Protein AF-F0IC03-F1 (afdb_monomer_lite)

Secondary structure (DSSP, 8-state):
-PPPEEE--TTHHHHHHHT-HHHHHHHHHHEEEEEE-SSTT--BGGG-TT--HHHHHHHHHTT--TT---TT---TTHHHHSSTTTTHHHHHHHHHHHHHTT----HHHHHHHHHHHHHHHHHGGGS-HHHHHHHHHHHHHHHHHHT-PPPPPP----SSSPP----SSHHHHHHHHHHHH--SSSS-SBHHHHHHHHHHHHHHHHHHHTTTT--HHHHHHHHHHHHHHTSSSPPPHHHHHHHHHHHHHTTT--SHHHHHHHHHHHHHHHH--SPPBP---SS--

Structure (mmCIF, N/CA/C/O backbone):
data_AF-F0IC03-F1
#
_entry.id   AF-F0IC03-F1
#
loop_
_atom_site.group_PDB
_atom_site.id
_atom_site.type_symbol
_atom_site.label_atom_id
_atom_site.label_alt_id
_atom_site.label_comp_id
_atom_site.label_asym_id
_atom_site.label_entity_id
_atom_site.label_seq_id
_atom_site.pdbx_PDB_ins_code
_atom_site.Cartn_x
_atom_site.Cartn_y
_atom_site.Cartn_z
_atom_site.occupancy
_atom_site.B_iso_or_equiv
_atom_site.auth_seq_id
_atom_site.auth_comp_id
_atom_site.auth_asym_id
_atom_site.auth_atom_id
_atom_site.pdbx_PDB_model_num
ATOM 1 N N . MET A 1 1 ? 36.580 3.746 -35.336 1.00 59.69 1 MET A N 1
ATOM 2 C CA . MET A 1 1 ? 35.269 4.215 -34.838 1.00 59.69 1 MET A CA 1
ATOM 3 C C . MET A 1 1 ? 35.469 4.794 -33.450 1.00 59.69 1 MET A C 1
ATOM 5 O O . MET A 1 1 ? 36.193 4.192 -32.664 1.00 59.69 1 MET A O 1
ATOM 9 N N . THR A 1 2 ? 34.901 5.960 -33.162 1.00 72.81 2 THR A N 1
ATOM 10 C CA . THR A 1 2 ? 34.975 6.593 -31.838 1.00 72.81 2 THR A CA 1
ATOM 11 C C . THR A 1 2 ? 34.259 5.715 -30.811 1.00 72.81 2 THR A C 1
ATOM 13 O O . THR A 1 2 ? 33.175 5.203 -31.085 1.00 72.81 2 THR A O 1
ATOM 16 N N . LYS A 1 3 ? 34.866 5.504 -29.640 1.00 87.50 3 LYS A N 1
ATOM 17 C CA . LYS A 1 3 ? 34.252 4.721 -28.561 1.00 87.50 3 LYS A CA 1
ATOM 18 C C . LYS A 1 3 ? 33.003 5.453 -28.054 1.00 87.50 3 LYS A C 1
ATOM 20 O O . LYS A 1 3 ? 33.115 6.600 -27.624 1.00 87.50 3 LYS A O 1
ATOM 25 N N . LYS A 1 4 ? 31.839 4.797 -28.104 1.00 93.31 4 LYS A N 1
ATOM 26 C CA . LYS A 1 4 ? 30.588 5.342 -27.556 1.00 93.31 4 LYS A CA 1
ATOM 27 C C . LYS A 1 4 ? 30.681 5.502 -26.031 1.00 93.31 4 LYS A C 1
ATOM 29 O O . LYS A 1 4 ? 31.412 4.775 -25.355 1.00 93.31 4 LYS A O 1
ATOM 34 N N . LYS A 1 5 ? 29.970 6.490 -25.488 1.00 95.94 5 LYS A N 1
ATOM 35 C CA . LYS A 1 5 ? 29.917 6.805 -24.054 1.00 95.94 5 LYS A CA 1
ATOM 36 C C . LYS A 1 5 ? 29.024 5.797 -23.325 1.00 95.94 5 LYS A C 1
ATOM 38 O O . LYS A 1 5 ? 27.945 5.466 -23.803 1.00 95.94 5 LYS A O 1
ATOM 43 N N . LYS A 1 6 ? 29.439 5.375 -22.128 1.00 94.56 6 LYS A N 1
ATOM 44 C CA . LYS A 1 6 ? 28.624 4.534 -21.226 1.00 94.56 6 LYS A CA 1
ATOM 45 C C . LYS A 1 6 ? 27.599 5.322 -20.415 1.00 94.56 6 LYS A C 1
ATOM 47 O O . LYS A 1 6 ? 26.763 4.736 -19.740 1.00 94.56 6 LYS A O 1
ATOM 52 N N . THR A 1 7 ? 27.697 6.646 -20.436 1.00 96.12 7 THR A N 1
ATOM 53 C CA . THR A 1 7 ? 26.856 7.539 -19.647 1.00 96.12 7 THR A CA 1
ATOM 54 C C . THR A 1 7 ? 25.982 8.388 -20.551 1.00 96.12 7 THR A C 1
ATOM 56 O O . THR A 1 7 ? 26.454 8.954 -21.538 1.00 96.12 7 THR A O 1
ATOM 59 N N . LEU A 1 8 ? 24.714 8.511 -20.168 1.00 96.44 8 LEU A N 1
ATOM 60 C CA . LEU A 1 8 ? 23.744 9.396 -20.801 1.00 96.44 8 LEU A CA 1
ATOM 61 C C . LEU A 1 8 ? 24.145 10.873 -20.608 1.00 96.44 8 LEU A C 1
ATOM 63 O O . LEU A 1 8 ? 24.912 11.206 -19.687 1.00 96.44 8 LEU A O 1
ATOM 67 N N . PRO A 1 9 ? 23.676 11.788 -21.474 1.00 95.44 9 PRO A N 1
ATOM 68 C CA . PRO A 1 9 ? 23.911 13.217 -21.310 1.00 95.44 9 PRO A CA 1
ATOM 69 C C . PRO A 1 9 ? 23.223 13.754 -20.040 1.00 95.44 9 PRO A C 1
ATOM 71 O O . PRO A 1 9 ? 22.232 13.197 -19.575 1.00 95.44 9 PRO A O 1
ATOM 74 N N . ALA A 1 10 ? 23.757 14.827 -19.441 1.00 93.81 10 ALA A N 1
ATOM 75 C CA . ALA A 1 10 ? 23.214 15.373 -18.185 1.00 93.81 10 ALA A CA 1
ATOM 76 C C . ALA A 1 10 ? 21.753 15.829 -18.327 1.00 93.81 10 ALA A C 1
ATOM 78 O O . ALA A 1 10 ? 20.968 15.662 -17.399 1.00 93.81 10 ALA A O 1
ATOM 79 N N . ASN A 1 11 ? 21.398 16.345 -19.503 1.00 93.00 11 ASN A N 1
ATOM 80 C CA . ASN A 1 11 ? 20.060 16.806 -19.849 1.00 93.00 11 ASN A CA 1
ATOM 81 C C . ASN A 1 11 ? 19.141 15.681 -20.362 1.00 93.00 11 ASN A C 1
ATOM 83 O O . ASN A 1 11 ? 18.087 15.973 -20.909 1.00 93.00 11 ASN A O 1
ATOM 87 N N . PHE A 1 12 ? 19.490 14.394 -20.207 1.00 93.69 12 PHE A N 1
ATOM 88 C CA . PHE A 1 12 ? 18.645 13.302 -20.715 1.00 93.69 12 PHE A CA 1
ATOM 89 C C . PHE A 1 12 ? 17.220 13.333 -20.141 1.00 93.69 12 PHE A C 1
ATOM 91 O O . PHE A 1 12 ? 16.268 13.105 -20.874 1.00 93.69 12 PHE A O 1
ATOM 98 N N . ASN A 1 13 ? 17.050 13.695 -18.862 1.00 89.62 13 ASN A N 1
ATOM 99 C CA . ASN A 1 13 ? 15.712 13.888 -18.289 1.00 89.62 13 ASN A CA 1
ATOM 100 C C . ASN A 1 13 ? 14.945 15.028 -18.973 1.00 89.62 13 ASN A C 1
ATOM 102 O O . ASN A 1 13 ? 13.764 14.873 -19.241 1.00 89.62 13 ASN A O 1
ATOM 106 N N . GLU A 1 14 ? 15.604 16.142 -19.301 1.00 92.69 14 GLU A N 1
ATOM 107 C CA . GLU A 1 14 ? 14.968 17.253 -20.025 1.00 92.69 14 GLU A CA 1
ATOM 108 C C . GLU A 1 14 ? 14.518 16.811 -21.424 1.00 92.69 14 GLU A C 1
ATOM 110 O O . GLU A 1 14 ? 13.431 17.178 -21.859 1.00 92.69 14 GLU A O 1
ATOM 115 N N . LEU A 1 15 ? 15.305 15.961 -22.096 1.00 93.75 15 LEU A N 1
ATOM 116 C CA . LEU A 1 15 ? 14.916 15.357 -23.375 1.00 93.75 15 LEU A CA 1
ATOM 117 C C . LEU A 1 15 ? 13.693 14.438 -23.231 1.00 93.75 15 LEU A C 1
ATOM 119 O O . LEU A 1 15 ? 12.813 14.454 -24.091 1.00 93.75 15 LEU A O 1
ATOM 123 N N . LEU A 1 16 ? 13.608 13.669 -22.139 1.00 90.69 16 LEU A N 1
ATOM 124 C CA . LEU A 1 16 ? 12.431 12.850 -21.832 1.00 90.69 16 LEU A CA 1
ATOM 125 C C . LEU A 1 16 ? 11.184 13.716 -21.585 1.00 90.69 16 LEU A C 1
ATOM 127 O O . LEU A 1 16 ? 10.114 13.383 -22.090 1.00 90.69 16 LEU A O 1
ATOM 131 N N . GLU A 1 17 ? 11.309 14.839 -20.866 1.00 89.62 17 GLU A N 1
ATOM 132 C CA . GLU A 1 17 ? 10.189 15.777 -20.662 1.00 89.62 17 GLU A CA 1
ATOM 133 C C . GLU A 1 17 ? 9.760 16.464 -21.965 1.00 89.62 17 GLU A C 1
ATOM 135 O O . GLU A 1 17 ? 8.566 16.666 -22.187 1.00 89.62 17 GLU A O 1
ATOM 140 N N . ALA A 1 18 ? 10.716 16.804 -22.835 1.00 92.31 18 ALA A N 1
ATOM 141 C CA . ALA A 1 18 ? 10.445 17.422 -24.131 1.00 92.31 18 ALA A CA 1
ATOM 142 C C . ALA A 1 18 ? 9.727 16.472 -25.105 1.00 92.31 18 ALA A C 1
ATOM 144 O O . ALA A 1 18 ? 9.101 16.941 -26.054 1.00 92.31 18 ALA A O 1
ATOM 145 N N . LYS A 1 19 ? 9.802 15.150 -24.870 1.00 88.44 19 LYS A N 1
ATOM 146 C CA . LYS A 1 19 ? 9.199 14.089 -25.700 1.00 88.44 19 LYS A CA 1
ATOM 147 C C . LYS A 1 19 ? 9.601 14.156 -27.179 1.00 88.44 19 LYS A C 1
ATOM 149 O O . LYS A 1 19 ? 8.884 13.663 -28.047 1.00 88.44 19 LYS A O 1
ATOM 154 N N . ASP A 1 20 ? 10.764 14.734 -27.462 1.00 93.25 20 ASP A N 1
ATOM 155 C CA . ASP A 1 20 ? 11.342 14.770 -28.801 1.00 93.25 20 ASP A CA 1
ATOM 156 C C . ASP A 1 20 ? 12.038 13.432 -29.082 1.00 93.25 20 ASP A C 1
ATOM 158 O O . ASP A 1 20 ? 13.162 13.173 -28.640 1.00 93.25 20 ASP A O 1
ATOM 162 N N . LEU A 1 21 ? 11.330 12.549 -29.788 1.00 95.25 21 LEU A N 1
ATOM 163 C CA . LEU A 1 21 ? 11.803 11.202 -30.092 1.00 95.25 21 LEU A CA 1
ATOM 164 C C . LEU A 1 21 ? 13.079 11.207 -30.947 1.00 95.25 21 LEU A C 1
ATOM 166 O O . LEU A 1 21 ? 13.930 10.334 -30.764 1.00 95.25 21 LEU A O 1
ATOM 170 N N . ASP A 1 22 ? 13.233 12.169 -31.855 1.00 96.25 22 ASP A N 1
ATOM 171 C CA . ASP A 1 22 ? 14.398 12.241 -32.737 1.00 96.25 22 ASP A CA 1
ATOM 172 C C . ASP A 1 22 ? 15.629 12.709 -31.962 1.00 96.25 22 ASP A C 1
ATOM 174 O O . ASP A 1 22 ? 16.698 12.097 -32.069 1.00 96.25 22 ASP A O 1
ATOM 178 N N . ALA A 1 23 ? 15.470 13.713 -31.094 1.00 95.44 23 ALA A N 1
ATOM 179 C CA . ALA A 1 23 ? 16.526 14.131 -30.177 1.00 95.44 23 ALA A CA 1
ATOM 180 C C . ALA A 1 23 ? 16.932 12.996 -29.223 1.00 95.44 23 ALA A C 1
ATOM 182 O O . ALA A 1 23 ? 18.123 12.776 -28.990 1.00 95.44 23 ALA A O 1
ATOM 183 N N . LEU A 1 24 ? 15.963 12.229 -28.713 1.00 96.88 24 LEU A N 1
ATOM 184 C CA . LEU A 1 24 ? 16.216 11.074 -27.850 1.00 96.88 24 LEU A CA 1
ATOM 185 C C . LEU A 1 24 ? 16.980 9.958 -28.574 1.00 96.88 24 LEU A C 1
ATOM 187 O O . LEU A 1 24 ? 17.952 9.435 -28.029 1.00 96.88 24 LEU A O 1
ATOM 191 N N . LYS A 1 25 ? 16.602 9.616 -29.811 1.00 97.00 25 LYS A N 1
ATOM 192 C CA . LYS A 1 25 ? 17.340 8.641 -30.634 1.00 97.00 25 LYS A CA 1
ATOM 193 C C . LYS A 1 25 ? 18.755 9.128 -30.948 1.00 97.00 25 LYS A C 1
ATOM 195 O O . LYS A 1 25 ? 19.702 8.343 -30.877 1.00 97.00 25 LYS A O 1
ATOM 200 N N . ALA A 1 26 ? 18.924 10.425 -31.222 1.00 96.50 26 ALA A N 1
ATOM 201 C CA . ALA A 1 26 ? 20.222 11.019 -31.536 1.00 96.50 26 ALA A CA 1
ATOM 202 C C . ALA A 1 26 ? 21.246 10.886 -30.394 1.00 96.50 26 ALA A C 1
ATOM 204 O O . ALA A 1 26 ? 22.445 10.787 -30.666 1.00 96.50 26 ALA A O 1
ATOM 205 N N . VAL A 1 27 ? 20.805 10.786 -29.131 1.00 96.75 27 VAL A N 1
ATOM 206 C CA . VAL A 1 27 ? 21.685 10.508 -27.976 1.00 96.75 27 VAL A CA 1
ATOM 207 C C . VAL A 1 27 ? 22.521 9.240 -28.190 1.00 96.75 27 VAL A C 1
ATOM 209 O O . VAL A 1 27 ? 23.707 9.201 -27.845 1.00 96.75 27 VAL A O 1
ATOM 212 N N . PHE A 1 28 ? 21.939 8.212 -28.809 1.00 96.38 28 PHE A N 1
ATOM 213 C CA . PHE A 1 28 ? 22.575 6.909 -29.018 1.00 96.38 28 PHE A CA 1
ATOM 214 C C . PHE A 1 28 ? 23.519 6.869 -30.229 1.00 96.38 28 PHE A C 1
ATOM 216 O O . PHE A 1 28 ? 24.178 5.852 -30.470 1.00 96.38 28 PHE A O 1
ATOM 223 N N . ASN A 1 29 ? 23.677 7.984 -30.951 1.00 94.62 29 ASN A N 1
ATOM 224 C CA . ASN A 1 29 ? 24.791 8.160 -31.886 1.00 94.62 29 ASN A CA 1
ATOM 225 C C . ASN A 1 29 ? 26.123 8.258 -31.128 1.00 94.62 29 ASN A C 1
ATOM 227 O O . ASN A 1 29 ? 27.131 7.702 -31.565 1.00 94.62 29 ASN A O 1
ATOM 231 N N . GLU A 1 30 ? 26.110 8.901 -29.956 1.00 95.12 30 GLU A N 1
ATOM 232 C CA . GLU A 1 30 ? 27.288 9.074 -29.103 1.00 95.12 30 GLU A CA 1
ATOM 233 C C . GLU A 1 30 ? 27.337 8.114 -27.909 1.00 95.12 30 GLU A C 1
ATOM 235 O O . GLU A 1 30 ? 28.421 7.865 -27.378 1.00 95.12 30 GLU A O 1
ATOM 240 N N . CYS A 1 31 ? 26.192 7.586 -27.472 1.00 96.50 31 CYS A N 1
ATOM 241 C CA . CYS A 1 31 ? 26.074 6.724 -26.295 1.00 96.50 31 CYS A CA 1
ATOM 242 C C . CYS A 1 31 ? 25.827 5.257 -26.671 1.00 96.50 31 CYS A C 1
ATOM 244 O O . CYS A 1 31 ? 25.181 4.955 -27.673 1.00 96.50 31 CYS A O 1
ATOM 246 N N . GLU A 1 32 ? 26.342 4.334 -25.858 1.00 96.12 32 GLU A N 1
ATOM 247 C CA . GLU A 1 32 ? 25.980 2.914 -25.924 1.00 96.12 32 GLU A CA 1
ATOM 248 C C . GLU A 1 32 ? 24.462 2.748 -25.706 1.00 96.12 32 GLU A C 1
ATOM 250 O O . GLU A 1 32 ? 23.850 3.537 -24.989 1.00 96.12 32 GLU A O 1
ATOM 255 N N . LEU A 1 33 ? 23.845 1.717 -26.293 1.00 95.12 33 LEU A N 1
ATOM 256 C CA . LEU A 1 33 ? 22.400 1.461 -26.142 1.00 95.12 33 LEU A CA 1
ATOM 257 C C . LEU A 1 33 ? 21.994 1.221 -24.679 1.00 95.12 33 LEU A C 1
ATOM 259 O O . LEU A 1 33 ? 20.911 1.611 -24.260 1.00 95.12 33 LEU A O 1
ATOM 263 N N . ASN A 1 34 ? 22.914 0.652 -23.895 1.00 92.88 34 ASN A N 1
ATOM 264 C CA . ASN A 1 34 ? 22.752 0.395 -22.463 1.00 92.88 34 ASN A CA 1
ATOM 265 C C . ASN A 1 34 ? 23.381 1.499 -21.601 1.00 92.88 34 ASN A C 1
ATOM 267 O O . ASN A 1 34 ? 23.730 1.258 -20.444 1.00 92.88 34 ASN A O 1
ATOM 271 N N . ALA A 1 35 ? 23.592 2.695 -22.164 1.00 95.31 35 ALA A N 1
ATOM 272 C CA . ALA A 1 35 ? 24.115 3.816 -21.401 1.00 95.31 35 ALA A CA 1
ATOM 273 C C . ALA A 1 35 ? 23.207 4.123 -20.206 1.00 95.31 35 ALA A C 1
ATOM 275 O O . ALA A 1 35 ? 21.979 4.035 -20.282 1.00 95.31 35 ALA A O 1
ATOM 276 N N . TYR A 1 36 ? 23.843 4.489 -19.100 1.00 93.62 36 TYR A N 1
ATOM 277 C CA . TYR A 1 36 ? 23.183 4.712 -17.824 1.00 93.62 36 TYR A CA 1
ATOM 278 C C . TYR A 1 36 ? 23.284 6.170 -17.373 1.00 93.62 36 TYR A C 1
ATOM 280 O O . TYR A 1 36 ? 24.112 6.950 -17.858 1.00 93.62 36 TYR A O 1
ATOM 288 N N . ASP A 1 37 ? 22.414 6.559 -16.449 1.00 91.81 37 ASP A N 1
ATOM 289 C CA . ASP A 1 37 ? 22.381 7.907 -15.898 1.00 91.81 37 ASP A CA 1
ATOM 290 C C . ASP A 1 37 ? 23.637 8.247 -15.074 1.00 91.81 37 ASP A C 1
ATOM 292 O O . ASP A 1 37 ? 24.471 7.408 -14.749 1.00 91.81 37 ASP A O 1
ATOM 296 N N . ARG A 1 38 ? 23.828 9.521 -14.739 1.00 90.94 38 ARG A N 1
ATOM 297 C CA . ARG A 1 38 ? 25.029 9.952 -13.998 1.00 90.94 38 ARG A CA 1
ATOM 298 C C . ARG A 1 38 ? 24.866 9.851 -12.478 1.00 90.94 38 ARG A C 1
ATOM 300 O O . ARG A 1 38 ? 25.701 10.391 -11.756 1.00 90.94 38 ARG A O 1
ATOM 307 N N . ARG A 1 39 ? 23.791 9.227 -11.988 1.00 87.56 39 ARG A N 1
ATOM 308 C CA . ARG A 1 39 ? 23.463 9.171 -10.558 1.00 87.56 39 ARG A CA 1
ATOM 309 C C . ARG A 1 39 ? 24.036 7.913 -9.913 1.00 87.56 39 ARG A C 1
ATOM 311 O O . ARG A 1 39 ? 24.599 7.041 -10.572 1.00 87.56 39 ARG A O 1
ATOM 318 N N . SER A 1 40 ? 23.899 7.834 -8.591 1.00 83.62 40 SER A N 1
ATOM 319 C CA . SER A 1 40 ? 24.392 6.721 -7.773 1.00 83.62 40 SER A CA 1
ATOM 320 C C . SER A 1 40 ? 23.840 5.364 -8.211 1.00 83.62 40 SER A C 1
ATOM 322 O O . SER A 1 40 ? 24.564 4.372 -8.141 1.00 83.62 40 SER A O 1
ATOM 324 N N . PHE A 1 41 ? 22.598 5.314 -8.699 1.00 82.50 41 PHE A N 1
ATOM 325 C CA . PHE A 1 41 ? 21.982 4.073 -9.161 1.00 82.50 41 PHE A CA 1
ATOM 326 C C . PHE A 1 41 ? 22.464 3.627 -10.537 1.00 82.50 41 PHE A C 1
ATOM 328 O O . PHE A 1 41 ? 22.460 2.427 -10.780 1.00 82.50 41 PHE A O 1
ATOM 335 N N . LYS A 1 42 ? 22.962 4.528 -11.395 1.00 88.75 42 LYS A N 1
ATOM 336 C CA . LYS A 1 42 ? 23.344 4.202 -12.777 1.00 88.75 42 LYS A CA 1
ATOM 337 C C . LYS A 1 42 ? 22.195 3.522 -13.522 1.00 88.75 42 LYS A C 1
ATOM 339 O O . LYS A 1 42 ? 22.345 2.423 -14.050 1.00 88.75 42 LYS A O 1
ATOM 344 N N . THR A 1 43 ? 21.046 4.184 -13.559 1.00 88.12 43 THR A N 1
ATOM 345 C CA . THR A 1 43 ? 19.837 3.654 -14.200 1.00 88.12 43 THR A CA 1
ATOM 346 C C . THR A 1 43 ? 20.047 3.557 -15.717 1.00 88.12 43 THR A C 1
ATOM 348 O O . THR A 1 43 ? 20.310 4.594 -16.335 1.00 88.12 43 THR A O 1
ATOM 351 N N . PRO A 1 44 ? 19.951 2.365 -16.340 1.00 90.81 44 PRO A N 1
ATOM 352 C CA . PRO A 1 44 ? 20.018 2.218 -17.796 1.00 90.81 44 PRO A CA 1
ATOM 353 C C . PRO A 1 44 ? 18.886 2.976 -18.493 1.00 90.81 44 PRO A C 1
ATOM 355 O O . PRO A 1 44 ? 17.801 3.097 -17.929 1.00 90.81 44 PRO A O 1
ATOM 358 N N . ALA A 1 45 ? 19.102 3.437 -19.730 1.00 90.56 45 ALA A N 1
ATOM 359 C CA . ALA A 1 45 ? 18.103 4.195 -20.492 1.00 90.56 45 ALA A CA 1
ATOM 360 C C . ALA A 1 45 ? 16.717 3.521 -20.539 1.00 90.56 45 ALA A C 1
ATOM 362 O O . ALA A 1 45 ? 15.712 4.174 -20.270 1.00 90.56 45 ALA A O 1
ATOM 363 N N . LEU A 1 46 ? 16.672 2.210 -20.806 1.00 89.00 46 LEU A N 1
ATOM 364 C CA . LEU A 1 46 ? 15.437 1.416 -20.837 1.00 89.00 46 LEU A CA 1
ATOM 365 C C . LEU A 1 46 ? 14.677 1.403 -19.496 1.00 89.00 46 LEU A C 1
ATOM 367 O O . LEU A 1 46 ? 13.458 1.267 -19.472 1.00 89.00 46 LEU A O 1
ATOM 371 N N . SER A 1 47 ? 15.372 1.606 -18.378 1.00 84.19 47 SER A N 1
ATOM 372 C CA . SER A 1 47 ? 14.795 1.568 -17.030 1.00 84.19 47 SER A CA 1
ATOM 373 C C . SER A 1 47 ? 14.285 2.935 -16.546 1.00 84.19 47 SER A C 1
ATOM 375 O O . SER A 1 47 ? 13.954 3.093 -15.370 1.00 84.19 47 SER A O 1
A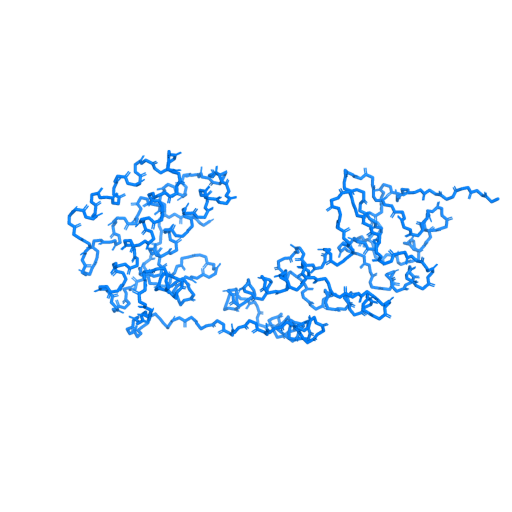TOM 377 N N . PHE A 1 48 ? 14.232 3.956 -17.409 1.00 84.19 48 PHE A N 1
ATOM 378 C CA . PHE A 1 48 ? 13.670 5.258 -17.043 1.00 84.19 48 PHE A CA 1
ATOM 379 C C . PHE A 1 48 ? 12.141 5.216 -17.013 1.00 84.19 48 PHE A C 1
ATOM 381 O O . PHE A 1 48 ? 11.501 4.949 -18.017 1.00 84.19 48 PHE A O 1
ATOM 388 N N . HIS A 1 49 ? 11.540 5.626 -15.897 1.00 75.81 49 HIS A N 1
ATOM 389 C CA . HIS A 1 49 ? 10.078 5.696 -15.745 1.00 75.81 49 HIS A CA 1
ATOM 390 C C . HIS A 1 49 ? 9.344 6.545 -16.809 1.00 75.81 49 HIS A C 1
ATOM 392 O O . HIS A 1 49 ? 8.188 6.271 -17.117 1.00 75.81 49 HIS A O 1
ATOM 398 N N . LYS A 1 50 ? 9.999 7.575 -17.362 1.00 80.81 50 LYS A N 1
ATOM 399 C CA . LYS A 1 50 ? 9.445 8.489 -18.380 1.00 80.81 50 LYS A CA 1
ATOM 400 C C . LYS A 1 50 ? 9.893 8.174 -19.804 1.00 80.81 50 LYS A C 1
ATOM 402 O O . LYS A 1 50 ? 9.691 9.000 -20.691 1.00 80.81 50 LYS A O 1
ATOM 407 N N . ILE A 1 51 ? 10.530 7.027 -20.040 1.00 87.38 51 ILE A N 1
ATOM 408 C CA . ILE A 1 51 ? 10.930 6.668 -21.398 1.00 87.38 51 ILE A CA 1
ATOM 409 C C . ILE A 1 51 ? 9.688 6.540 -22.307 1.00 87.38 51 ILE A C 1
ATOM 411 O O . ILE A 1 51 ? 8.731 5.855 -21.933 1.00 87.38 51 ILE A O 1
ATOM 415 N N . PRO A 1 52 ? 9.658 7.203 -23.481 1.00 90.88 52 PRO A N 1
ATOM 416 C CA . PRO A 1 52 ? 8.598 6.988 -24.462 1.00 90.88 52 PRO A CA 1
ATOM 417 C C . PRO A 1 52 ? 8.591 5.534 -24.941 1.00 90.88 52 PRO A C 1
ATOM 419 O O . PRO A 1 52 ? 9.659 4.967 -25.186 1.00 90.88 52 PRO A O 1
ATOM 422 N N . LEU A 1 53 ? 7.406 4.947 -25.119 1.00 90.12 53 LEU A N 1
ATOM 423 C CA . LEU A 1 53 ? 7.260 3.556 -25.576 1.00 90.12 53 LEU A CA 1
ATOM 424 C C . LEU A 1 53 ? 7.950 3.350 -26.929 1.00 90.12 53 LEU A C 1
ATOM 426 O O . LEU A 1 53 ? 8.655 2.370 -27.133 1.00 90.12 53 LEU A O 1
ATOM 430 N N . GLU A 1 54 ? 7.846 4.343 -27.809 1.00 93.75 54 GLU A N 1
ATOM 431 C CA . GLU A 1 54 ? 8.465 4.352 -29.130 1.00 93.75 54 GLU A CA 1
ATOM 432 C C . GLU A 1 54 ? 9.998 4.347 -29.057 1.00 93.75 54 GLU A C 1
ATOM 434 O O . GLU A 1 54 ? 10.666 3.798 -29.936 1.00 93.75 54 GLU A O 1
ATOM 439 N N . LEU A 1 55 ? 10.579 4.959 -28.017 1.00 94.31 55 LEU A N 1
ATOM 440 C CA . LEU A 1 55 ? 12.019 4.892 -27.786 1.00 94.31 55 LEU A CA 1
ATOM 441 C C . LEU A 1 55 ? 12.420 3.527 -27.221 1.00 94.31 55 LEU A C 1
ATOM 443 O O . LEU A 1 55 ? 13.475 3.022 -27.599 1.00 94.31 55 LEU A O 1
ATOM 447 N N . MET A 1 56 ? 11.597 2.925 -26.355 1.00 92.12 56 MET A N 1
ATOM 448 C CA . MET A 1 56 ? 11.836 1.568 -25.846 1.00 92.12 56 MET A CA 1
ATOM 449 C C . MET A 1 56 ? 11.868 0.553 -26.986 1.00 92.12 56 MET A C 1
ATOM 451 O O . MET A 1 56 ? 12.857 -0.166 -27.124 1.00 92.12 56 MET A O 1
ATOM 455 N N . ASP A 1 57 ? 10.829 0.546 -27.827 1.00 94.12 57 ASP A N 1
ATOM 456 C CA . ASP A 1 57 ? 10.737 -0.324 -29.002 1.00 94.12 57 ASP A CA 1
ATOM 457 C C . ASP A 1 57 ? 11.949 -0.135 -29.914 1.00 94.12 57 ASP A C 1
ATOM 459 O O . ASP A 1 57 ? 12.584 -1.103 -30.338 1.00 94.12 57 ASP A O 1
ATOM 463 N N . TRP A 1 58 ? 12.321 1.123 -30.176 1.00 96.56 58 TRP A N 1
ATOM 464 C CA . TRP A 1 58 ? 13.484 1.429 -30.998 1.00 96.56 58 TRP A CA 1
ATOM 465 C C . TRP A 1 58 ? 14.781 0.897 -30.378 1.00 96.56 58 TRP A C 1
ATOM 467 O O . TRP A 1 58 ? 15.546 0.232 -31.072 1.00 96.56 58 TRP A O 1
ATOM 477 N N . LEU A 1 59 ? 15.031 1.137 -29.087 1.00 95.56 59 LEU A N 1
ATOM 478 C CA . LEU A 1 59 ? 16.238 0.671 -28.397 1.00 95.56 59 LEU A CA 1
ATOM 479 C C . LEU A 1 59 ? 16.351 -0.855 -28.404 1.00 95.56 59 LEU A C 1
ATOM 481 O O . LEU A 1 59 ? 17.422 -1.386 -28.703 1.00 95.56 59 LEU A O 1
ATOM 485 N N . ILE A 1 60 ? 15.254 -1.556 -28.123 1.00 94.31 60 ILE A N 1
ATOM 486 C CA . ILE A 1 60 ? 15.206 -3.022 -28.146 1.00 94.31 60 ILE A CA 1
ATOM 487 C C . ILE A 1 60 ? 15.461 -3.542 -29.561 1.00 94.31 60 ILE A C 1
ATOM 489 O O . ILE A 1 60 ? 16.281 -4.441 -29.740 1.00 94.31 60 ILE A O 1
ATOM 493 N N . ALA A 1 61 ? 14.857 -2.927 -30.581 1.00 95.44 61 ALA A N 1
ATOM 494 C CA . ALA A 1 61 ? 15.115 -3.271 -31.978 1.00 95.44 61 ALA A CA 1
ATOM 495 C C . ALA A 1 61 ? 16.578 -3.021 -32.397 1.00 95.44 61 ALA A C 1
ATOM 497 O O . ALA A 1 61 ? 17.094 -3.721 -33.266 1.00 95.44 61 ALA A O 1
ATOM 498 N N . GLN A 1 62 ? 17.267 -2.055 -31.774 1.00 96.19 62 GLN A N 1
ATOM 499 C CA . GLN A 1 62 ? 18.707 -1.836 -31.964 1.00 96.19 62 GLN A CA 1
ATOM 500 C C . GLN A 1 62 ? 19.593 -2.835 -31.192 1.00 96.19 62 GLN A C 1
ATOM 502 O O . GLN A 1 62 ? 20.812 -2.819 -31.366 1.00 96.19 62 GLN A O 1
ATOM 507 N N . GLY A 1 63 ? 19.019 -3.703 -30.353 1.00 94.50 63 GLY A N 1
ATOM 508 C CA . GLY A 1 63 ? 19.756 -4.682 -29.551 1.00 94.50 63 GLY A CA 1
ATOM 509 C C . GLY A 1 63 ? 20.180 -4.174 -28.171 1.00 94.50 63 GLY A C 1
ATOM 510 O O . GLY A 1 63 ? 21.183 -4.643 -27.631 1.00 94.50 63 GLY A O 1
ATOM 511 N N . ALA A 1 64 ? 19.457 -3.205 -27.601 1.00 93.69 64 ALA A N 1
ATOM 512 C CA . ALA A 1 64 ? 19.607 -2.868 -26.189 1.00 93.69 64 ALA A CA 1
ATOM 513 C C . ALA A 1 64 ? 19.330 -4.103 -25.310 1.00 93.69 64 ALA A C 1
ATOM 515 O O . ALA A 1 64 ? 18.443 -4.908 -25.595 1.00 93.69 64 ALA A O 1
ATOM 516 N N . ASP A 1 65 ? 20.101 -4.252 -24.237 1.00 91.69 65 ASP A N 1
ATOM 517 C CA . ASP A 1 65 ? 19.968 -5.368 -23.307 1.00 91.69 65 ASP A CA 1
ATOM 518 C C . ASP A 1 65 ? 18.767 -5.139 -22.388 1.00 91.69 65 ASP A C 1
ATOM 520 O O . ASP A 1 65 ? 18.793 -4.289 -21.495 1.00 91.69 65 ASP A O 1
ATOM 524 N N . ILE A 1 66 ? 17.721 -5.936 -22.590 1.00 88.94 66 ILE A N 1
ATOM 525 C CA . ILE A 1 66 ? 16.505 -5.905 -21.772 1.00 88.94 66 ILE A CA 1
ATOM 526 C C . ILE A 1 66 ? 16.749 -6.335 -20.320 1.00 88.94 66 ILE A C 1
ATOM 528 O O . ILE A 1 66 ? 15.927 -6.038 -19.461 1.00 88.94 66 ILE A O 1
ATOM 532 N N . ASN A 1 67 ? 17.875 -6.993 -20.023 1.00 87.00 67 ASN A N 1
ATOM 533 C CA . ASN A 1 67 ? 18.247 -7.425 -18.675 1.00 87.00 67 ASN A CA 1
ATOM 534 C C . ASN A 1 67 ? 19.239 -6.468 -17.996 1.00 87.00 67 ASN A C 1
ATOM 536 O O . ASN A 1 67 ? 19.753 -6.792 -16.919 1.00 87.00 67 ASN A O 1
ATOM 540 N N . ALA A 1 68 ? 19.533 -5.310 -18.602 1.00 85.88 68 ALA A N 1
ATOM 541 C CA . ALA A 1 68 ? 20.457 -4.335 -18.036 1.00 85.88 68 ALA A CA 1
ATOM 542 C C . ALA A 1 68 ? 20.013 -3.920 -16.625 1.00 85.88 68 ALA A C 1
ATOM 544 O O . ALA A 1 68 ? 18.863 -3.524 -16.408 1.00 85.88 68 ALA A O 1
ATOM 545 N N . LYS A 1 69 ? 20.945 -4.007 -15.667 1.00 83.25 69 LYS A N 1
ATOM 546 C CA . LYS A 1 69 ? 20.682 -3.722 -14.254 1.00 83.25 69 LYS A CA 1
ATOM 547 C C . LYS A 1 69 ? 21.302 -2.414 -13.796 1.00 83.25 69 LYS A C 1
ATOM 549 O O . LYS A 1 69 ? 22.407 -2.071 -14.214 1.00 83.25 69 LYS A O 1
ATOM 554 N N . ASP A 1 70 ? 20.610 -1.727 -12.897 1.00 81.38 70 ASP A N 1
ATOM 555 C CA . ASP A 1 70 ? 21.190 -0.640 -12.112 1.00 81.38 70 ASP A CA 1
ATOM 556 C C . ASP A 1 70 ? 22.079 -1.192 -10.965 1.00 81.38 70 ASP A C 1
ATOM 558 O O . ASP A 1 70 ? 22.176 -2.405 -10.742 1.00 81.38 70 ASP A O 1
ATOM 562 N N . ASN A 1 71 ? 22.736 -0.311 -10.207 1.00 82.25 71 ASN A N 1
ATOM 563 C CA . ASN A 1 71 ? 23.600 -0.694 -9.079 1.00 82.25 71 ASN A CA 1
ATOM 564 C C . ASN A 1 71 ? 22.845 -1.335 -7.897 1.00 82.25 71 ASN A C 1
ATOM 566 O O . ASN A 1 71 ? 23.480 -1.908 -7.017 1.00 82.25 71 ASN A O 1
ATOM 570 N N . MET A 1 72 ? 21.515 -1.242 -7.861 1.00 71.12 72 MET A N 1
ATOM 571 C CA . MET A 1 72 ? 20.640 -1.900 -6.884 1.00 71.12 72 MET A CA 1
ATOM 572 C C . MET A 1 72 ? 20.083 -3.228 -7.424 1.00 71.12 72 MET A C 1
ATOM 574 O O . MET A 1 72 ? 19.101 -3.763 -6.893 1.00 71.12 72 MET A O 1
ATOM 578 N N . GLY A 1 73 ? 20.654 -3.740 -8.520 1.00 68.31 73 GLY A N 1
ATOM 579 C CA . GLY A 1 73 ? 20.201 -4.952 -9.190 1.00 68.31 73 GLY A CA 1
ATOM 580 C C . GLY A 1 73 ? 18.817 -4.820 -9.833 1.00 68.31 73 GLY A C 1
ATOM 581 O O . GLY A 1 73 ? 18.229 -5.845 -10.183 1.00 68.31 73 GLY A O 1
ATOM 582 N N . ALA A 1 74 ? 18.284 -3.598 -9.969 1.00 67.50 74 ALA A N 1
ATOM 583 C CA . ALA A 1 74 ? 17.012 -3.339 -10.632 1.00 67.50 74 ALA A CA 1
ATOM 584 C C . ALA A 1 74 ? 17.124 -3.647 -12.107 1.00 67.50 74 ALA A C 1
ATOM 586 O O . ALA A 1 74 ? 17.975 -3.071 -12.777 1.00 67.50 74 ALA A O 1
ATOM 587 N N . GLN A 1 75 ? 16.224 -4.478 -12.614 1.00 68.00 75 GLN A N 1
ATOM 588 C CA . GLN A 1 75 ? 15.992 -4.589 -14.046 1.00 68.00 75 GLN A CA 1
ATOM 589 C C . GLN A 1 75 ? 14.944 -3.562 -14.483 1.00 68.00 75 GLN A C 1
ATOM 591 O O . GLN A 1 75 ? 14.365 -2.832 -13.672 1.00 68.00 75 GLN A O 1
ATOM 596 N N . CYS A 1 76 ? 14.731 -3.487 -15.790 1.00 61.06 76 CYS A N 1
ATOM 597 C CA . CYS A 1 76 ? 13.792 -2.576 -16.429 1.00 61.06 76 CYS A CA 1
ATOM 598 C C . CYS A 1 76 ? 12.333 -2.724 -15.942 1.00 61.06 76 CYS A C 1
ATOM 600 O O . CYS A 1 76 ? 11.594 -1.740 -15.928 1.00 61.06 76 CYS A O 1
ATOM 602 N N . ASP A 1 77 ? 11.938 -3.902 -15.449 1.00 59.22 77 ASP A N 1
ATOM 603 C CA . ASP A 1 77 ? 10.631 -4.171 -14.834 1.00 59.22 77 ASP A CA 1
ATOM 604 C C . ASP A 1 77 ? 10.407 -3.402 -13.517 1.00 59.22 77 ASP A C 1
ATOM 606 O O . ASP A 1 77 ? 9.267 -3.064 -13.174 1.00 59.22 77 ASP A O 1
ATOM 610 N N . ARG A 1 78 ? 11.481 -3.039 -12.796 1.00 62.12 78 ARG A N 1
ATOM 611 C CA . ARG A 1 78 ? 11.390 -2.284 -11.535 1.00 62.12 78 ARG A CA 1
ATOM 612 C C . ARG A 1 78 ? 10.767 -0.903 -11.745 1.00 62.12 78 ARG A C 1
ATOM 614 O O . ARG A 1 78 ? 9.979 -0.466 -10.911 1.00 62.12 78 ARG A O 1
ATOM 621 N N . ALA A 1 79 ? 11.053 -0.228 -12.861 1.00 58.00 79 ALA A N 1
ATOM 622 C CA . ALA A 1 79 ? 10.522 1.112 -13.136 1.00 58.00 79 ALA A CA 1
ATOM 623 C C . ALA A 1 79 ? 8.981 1.152 -13.160 1.00 58.00 79 ALA A C 1
ATOM 625 O O . ALA A 1 79 ? 8.381 2.161 -12.783 1.00 58.00 79 ALA A O 1
ATOM 626 N N . TYR A 1 80 ? 8.355 0.036 -13.540 1.00 62.31 80 TYR A N 1
ATOM 627 C CA . TYR A 1 80 ? 6.909 -0.089 -13.717 1.00 62.31 80 TYR A CA 1
ATOM 628 C C . TYR A 1 80 ? 6.211 -0.790 -12.539 1.00 62.31 80 TYR A C 1
ATOM 630 O O . TYR A 1 80 ? 4.995 -0.689 -12.411 1.00 62.31 80 TYR A O 1
ATOM 638 N N . THR A 1 81 ? 6.971 -1.423 -11.634 1.00 57.47 81 THR A N 1
ATOM 639 C CA . THR A 1 81 ? 6.464 -2.105 -10.424 1.00 57.47 81 THR A CA 1
ATOM 640 C C . THR A 1 81 ? 6.721 -1.343 -9.106 1.00 57.47 81 THR A C 1
ATOM 642 O O . THR A 1 81 ? 6.198 -1.715 -8.049 1.00 57.47 81 THR A O 1
ATOM 645 N N . HIS A 1 82 ? 7.517 -0.264 -9.124 1.00 54.00 82 HIS A N 1
ATOM 646 C CA . HIS A 1 82 ? 7.876 0.498 -7.914 1.00 54.00 82 HIS A CA 1
ATOM 647 C C . HIS A 1 82 ? 6.941 1.686 -7.608 1.00 54.00 82 HIS A C 1
ATOM 649 O O . HIS A 1 82 ? 6.839 2.098 -6.459 1.00 54.00 82 HIS A O 1
ATOM 655 N N . ASN A 1 83 ? 6.212 2.223 -8.594 1.00 50.44 83 ASN A N 1
ATOM 656 C CA . ASN A 1 83 ? 5.416 3.451 -8.432 1.00 50.44 83 ASN A CA 1
ATOM 657 C C . ASN A 1 83 ? 3.913 3.198 -8.221 1.00 50.44 83 ASN A 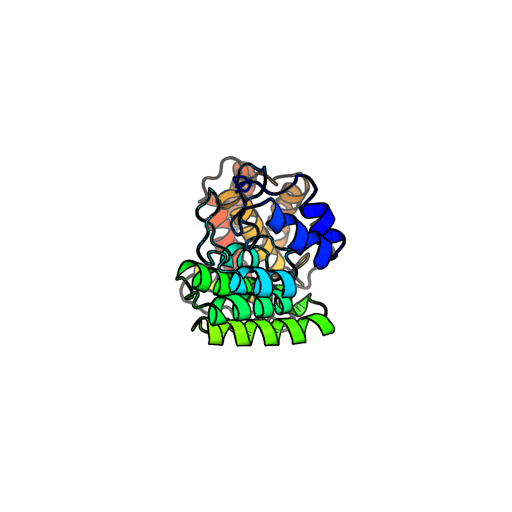C 1
ATOM 659 O O . ASN A 1 83 ? 3.097 3.668 -9.012 1.00 50.44 83 ASN A O 1
ATOM 663 N N . GLY A 1 84 ? 3.549 2.469 -7.158 1.00 48.94 84 GLY A N 1
ATOM 664 C CA . GLY A 1 84 ? 2.235 2.559 -6.488 1.00 48.94 84 GLY A CA 1
ATOM 665 C C . GLY A 1 84 ? 0.981 2.710 -7.368 1.00 48.94 84 GLY A C 1
ATOM 666 O O . GLY A 1 84 ? 0.087 3.487 -7.025 1.00 48.94 84 GLY A O 1
ATOM 667 N N . GLY A 1 85 ? 0.910 2.017 -8.508 1.00 49.09 85 GLY A N 1
ATOM 668 C CA . GLY A 1 85 ? -0.223 2.063 -9.440 1.00 49.09 85 GLY A CA 1
ATOM 669 C C . GLY A 1 85 ? -0.423 3.376 -10.215 1.00 49.09 85 GLY A C 1
ATOM 670 O O . GLY A 1 85 ? -1.404 3.481 -10.939 1.00 49.09 85 GLY A O 1
ATOM 671 N N . GLY A 1 86 ? 0.474 4.367 -10.120 1.00 56.66 86 GLY A N 1
ATOM 672 C CA . GLY A 1 86 ? 0.236 5.739 -10.606 1.00 56.66 86 GLY A CA 1
ATOM 673 C C . GLY A 1 86 ? -0.036 5.895 -12.110 1.00 56.66 86 GLY A C 1
ATOM 674 O O . GLY A 1 86 ? -0.600 6.906 -12.520 1.00 56.66 86 GLY A O 1
ATOM 675 N N . TYR A 1 87 ? 0.313 4.901 -12.937 1.00 73.94 87 TYR A N 1
ATOM 676 C CA . TYR A 1 87 ? -0.148 4.827 -14.327 1.00 73.94 87 TYR A CA 1
ATOM 677 C C . TYR A 1 87 ? -0.133 3.373 -14.845 1.00 73.94 87 TYR A C 1
ATOM 679 O O . TYR A 1 87 ? 0.627 3.022 -15.750 1.00 73.94 87 TYR A O 1
ATOM 687 N N . LEU A 1 88 ? -0.967 2.513 -14.238 1.00 85.56 88 LEU A N 1
ATOM 688 C CA . LEU A 1 88 ? -1.164 1.102 -14.629 1.00 85.56 88 LEU A CA 1
ATOM 689 C C . LEU A 1 88 ? -1.325 0.882 -16.151 1.00 85.56 88 LEU A C 1
ATOM 691 O O . LEU A 1 88 ? -0.668 -0.022 -16.672 1.00 85.56 88 LEU A O 1
ATOM 695 N N . PRO A 1 89 ? -2.078 1.718 -16.900 1.00 87.62 89 PRO A N 1
ATOM 696 C CA . PRO A 1 89 ? -2.209 1.548 -18.350 1.00 87.62 89 PRO A CA 1
ATOM 697 C C . PRO A 1 89 ? -0.894 1.683 -19.122 1.00 87.62 89 PRO A C 1
ATOM 699 O O . PRO A 1 89 ? -0.628 0.940 -20.067 1.00 87.62 89 PRO A O 1
ATOM 702 N N . GLN A 1 90 ? -0.023 2.604 -18.717 1.00 83.88 90 GLN A N 1
ATOM 703 C CA . GLN A 1 90 ? 1.290 2.757 -19.345 1.00 83.88 90 GLN A CA 1
ATOM 704 C C . GLN A 1 90 ? 2.268 1.682 -18.908 1.00 83.88 90 GLN A C 1
ATOM 706 O O . GLN A 1 90 ? 3.062 1.226 -19.729 1.00 83.88 90 GLN A O 1
ATOM 711 N N . ALA A 1 91 ? 2.201 1.268 -17.640 1.00 84.69 91 ALA A N 1
ATOM 712 C CA . ALA A 1 91 ? 2.981 0.142 -17.149 1.00 84.69 91 ALA A CA 1
ATOM 713 C C . ALA A 1 91 ? 2.678 -1.114 -17.972 1.00 84.69 91 ALA A C 1
ATOM 715 O O . ALA A 1 91 ? 3.606 -1.742 -18.470 1.00 84.69 91 ALA A O 1
ATOM 716 N N . LEU A 1 92 ? 1.399 -1.415 -18.220 1.00 89.56 92 LEU A N 1
ATOM 717 C CA . LEU A 1 92 ? 0.980 -2.519 -19.083 1.00 89.56 92 LEU A CA 1
ATOM 718 C C . LEU A 1 92 ? 1.572 -2.421 -20.497 1.00 89.56 92 LEU A C 1
ATOM 720 O O . LEU A 1 92 ? 2.114 -3.405 -21.000 1.00 89.56 92 LEU A O 1
ATOM 724 N N . LYS A 1 93 ? 1.514 -1.245 -21.136 1.00 89.69 93 LYS A N 1
ATOM 725 C CA . LYS A 1 93 ? 2.091 -1.041 -22.478 1.00 89.69 93 LYS A CA 1
ATOM 726 C C . LYS A 1 93 ? 3.601 -1.300 -22.496 1.00 89.69 93 LYS A C 1
ATOM 728 O O . LYS A 1 93 ? 4.080 -2.041 -23.348 1.00 89.69 93 LYS A O 1
ATOM 733 N N . ALA A 1 94 ? 4.337 -0.741 -21.538 1.00 87.06 94 ALA A N 1
ATOM 734 C CA . ALA A 1 94 ? 5.780 -0.941 -21.407 1.00 87.06 94 ALA A CA 1
ATOM 735 C C . ALA A 1 94 ? 6.143 -2.409 -21.122 1.00 87.06 94 ALA A C 1
ATOM 737 O O . ALA A 1 94 ? 7.064 -2.963 -21.716 1.00 87.06 94 ALA A O 1
ATOM 738 N N . ILE A 1 95 ? 5.389 -3.063 -20.242 1.00 87.81 95 ILE A N 1
ATOM 739 C CA . ILE A 1 95 ? 5.568 -4.473 -19.895 1.00 87.81 95 ILE A CA 1
ATOM 740 C C . ILE A 1 95 ? 5.346 -5.370 -21.116 1.00 87.81 95 ILE A C 1
ATOM 742 O O . ILE A 1 95 ? 6.159 -6.257 -21.360 1.00 87.81 95 ILE A O 1
ATOM 746 N N . LYS A 1 96 ? 4.317 -5.115 -21.936 1.00 91.12 96 LYS A N 1
ATOM 747 C CA . LYS A 1 96 ? 4.092 -5.853 -23.192 1.00 91.12 96 LYS A CA 1
ATOM 748 C C . LYS A 1 96 ? 5.293 -5.775 -24.135 1.00 91.12 96 LYS A C 1
ATOM 750 O O . LYS A 1 96 ? 5.661 -6.794 -24.713 1.00 91.12 96 LYS A O 1
ATOM 755 N N . ILE A 1 97 ? 5.930 -4.607 -24.253 1.00 90.94 97 ILE A N 1
ATOM 756 C CA . ILE A 1 97 ? 7.155 -4.436 -25.053 1.00 90.94 97 ILE A CA 1
ATOM 757 C C . ILE A 1 97 ? 8.262 -5.368 -24.540 1.00 90.94 97 ILE A C 1
ATOM 759 O O . ILE A 1 97 ? 8.864 -6.106 -25.318 1.00 90.94 97 ILE A O 1
ATOM 763 N N . TYR A 1 98 ? 8.489 -5.403 -23.225 1.00 88.62 98 TYR A N 1
ATOM 764 C CA . TYR A 1 98 ? 9.504 -6.277 -22.636 1.00 88.62 98 TYR A CA 1
ATOM 765 C C . TYR A 1 98 ? 9.198 -7.767 -22.783 1.00 88.62 98 TYR A C 1
ATOM 767 O O . TYR A 1 98 ? 10.095 -8.540 -23.120 1.00 88.62 98 TYR A O 1
ATOM 775 N N . LEU A 1 99 ? 7.949 -8.181 -22.559 1.00 89.94 99 LEU A N 1
ATOM 776 C CA . LEU A 1 99 ? 7.539 -9.578 -22.723 1.00 89.94 99 LEU A CA 1
ATOM 777 C C . LEU A 1 99 ? 7.701 -10.030 -24.181 1.00 89.94 99 LEU A C 1
ATOM 779 O O . LEU A 1 99 ? 8.243 -11.105 -24.433 1.00 89.94 99 LEU A O 1
ATOM 783 N N . ASN A 1 100 ? 7.330 -9.177 -25.142 1.00 92.62 100 ASN A N 1
ATOM 784 C CA . ASN A 1 100 ? 7.544 -9.430 -26.570 1.00 92.62 100 ASN A CA 1
ATOM 785 C C . ASN A 1 100 ? 9.034 -9.521 -26.932 1.00 92.62 100 ASN A C 1
ATOM 787 O O . ASN A 1 100 ? 9.406 -10.288 -27.817 1.00 92.62 100 ASN A O 1
ATOM 791 N N . ALA A 1 101 ? 9.893 -8.780 -26.228 1.00 91.25 101 ALA A N 1
ATOM 792 C CA . ALA A 1 101 ? 11.346 -8.868 -26.360 1.00 91.25 101 ALA A CA 1
ATOM 793 C C . ALA A 1 101 ? 11.953 -10.123 -25.697 1.00 91.25 101 ALA A C 1
ATOM 795 O O . ALA A 1 101 ? 13.160 -10.347 -25.791 1.00 91.25 101 ALA A O 1
ATOM 796 N N . GLY A 1 102 ? 11.139 -10.954 -25.037 1.00 90.94 102 GLY A N 1
ATOM 797 C CA . GLY A 1 102 ? 11.560 -12.202 -24.400 1.00 90.94 102 GLY A CA 1
ATOM 798 C C . GLY A 1 102 ? 11.903 -12.080 -22.914 1.00 90.94 102 GLY A C 1
ATOM 799 O O . GLY A 1 102 ? 12.436 -13.038 -22.345 1.00 90.94 102 GLY A O 1
ATOM 800 N N . LEU A 1 103 ? 11.601 -10.945 -22.268 1.00 87.06 103 LEU A N 1
ATOM 801 C CA . LEU A 1 103 ? 11.708 -10.830 -20.814 1.00 87.06 103 LEU A CA 1
ATOM 802 C C . LEU A 1 103 ? 10.716 -11.798 -20.160 1.00 87.06 103 LEU A C 1
ATOM 804 O O . LEU A 1 103 ? 9.559 -11.890 -20.565 1.00 87.06 103 LEU A O 1
ATOM 808 N N . LYS A 1 104 ? 11.159 -12.513 -19.126 1.00 87.38 104 LYS A N 1
ATOM 809 C CA . LYS A 1 104 ? 10.297 -13.413 -18.354 1.00 87.38 104 LYS A CA 1
ATOM 810 C C . LYS A 1 104 ? 9.970 -12.791 -16.995 1.00 87.38 104 LYS A C 1
ATOM 812 O O . LYS A 1 104 ? 10.904 -12.339 -16.329 1.00 87.38 104 LYS A O 1
ATOM 817 N N . PRO A 1 105 ? 8.700 -12.812 -16.548 1.00 83.88 105 PRO A N 1
ATOM 818 C CA . PRO A 1 105 ? 8.333 -12.348 -15.215 1.00 83.88 105 PRO A CA 1
ATOM 819 C C . PRO A 1 105 ? 9.119 -13.063 -14.112 1.00 83.88 105 PRO A C 1
ATOM 821 O O . PRO A 1 105 ? 9.120 -14.298 -14.021 1.00 83.88 105 PRO A O 1
ATOM 824 N N . THR A 1 106 ? 9.771 -12.279 -13.257 1.00 83.88 106 THR A N 1
ATOM 825 C CA . THR A 1 106 ? 10.476 -12.774 -12.069 1.00 83.88 106 THR A CA 1
ATOM 826 C C . THR A 1 106 ? 9.501 -13.000 -10.911 1.00 83.88 106 THR A C 1
ATOM 828 O O . THR A 1 106 ? 8.391 -12.473 -10.914 1.00 83.88 106 THR A O 1
ATOM 831 N N . GLU A 1 107 ? 9.908 -13.776 -9.904 1.00 85.19 107 GLU A N 1
ATOM 832 C CA . GLU A 1 107 ? 9.131 -13.947 -8.665 1.00 85.19 107 GLU A CA 1
ATOM 833 C C . GLU A 1 107 ? 8.914 -12.609 -7.950 1.00 85.19 107 GLU A C 1
ATOM 835 O O . GLU A 1 107 ? 7.780 -12.256 -7.647 1.00 85.19 107 GLU A O 1
ATOM 840 N N . TYR A 1 108 ? 9.968 -11.797 -7.843 1.00 82.44 108 TYR A N 1
ATOM 841 C CA . TYR A 1 108 ? 9.878 -10.431 -7.329 1.00 82.44 108 TYR A CA 1
ATOM 842 C C . TYR A 1 108 ? 8.821 -9.595 -8.067 1.00 82.44 108 TYR A C 1
ATOM 844 O O . TYR A 1 108 ? 8.028 -8.898 -7.442 1.00 82.44 108 TYR A O 1
ATOM 852 N N . ALA A 1 109 ? 8.774 -9.659 -9.401 1.00 82.25 109 ALA A N 1
ATOM 853 C CA . ALA A 1 109 ? 7.792 -8.895 -10.165 1.00 82.25 109 ALA A CA 1
ATOM 854 C C . ALA A 1 109 ? 6.351 -9.381 -9.923 1.00 82.25 109 ALA A C 1
ATOM 856 O O . ALA A 1 109 ? 5.436 -8.558 -9.889 1.00 82.25 109 ALA A O 1
ATOM 857 N N . ARG A 1 110 ? 6.154 -10.690 -9.701 1.00 88.12 110 ARG A N 1
ATOM 858 C CA . ARG A 1 110 ? 4.858 -11.263 -9.303 1.00 88.12 110 ARG A CA 1
ATOM 859 C C . ARG A 1 110 ? 4.428 -10.785 -7.915 1.00 88.12 110 ARG A C 1
ATOM 861 O O . ARG A 1 110 ? 3.318 -10.286 -7.778 1.00 88.12 110 ARG A O 1
ATOM 868 N N . GLU A 1 111 ? 5.313 -10.842 -6.921 1.00 87.50 111 GLU A N 1
ATOM 869 C CA . GLU A 1 111 ? 5.043 -10.329 -5.566 1.00 87.50 111 GLU A CA 1
ATOM 870 C C . GLU A 1 111 ? 4.689 -8.838 -5.585 1.00 87.50 111 GLU A C 1
ATOM 872 O O . GLU A 1 111 ? 3.721 -8.396 -4.964 1.00 87.50 111 GLU A O 1
ATOM 877 N N . ARG A 1 112 ? 5.444 -8.042 -6.353 1.00 86.25 112 ARG A N 1
ATOM 878 C CA . ARG A 1 112 ? 5.159 -6.615 -6.524 1.00 86.25 112 ARG A CA 1
ATOM 879 C C . ARG A 1 112 ? 3.807 -6.362 -7.183 1.00 86.25 112 ARG A C 1
ATOM 881 O O . ARG A 1 112 ? 3.154 -5.391 -6.811 1.00 86.25 112 ARG A O 1
ATOM 888 N N . LEU A 1 113 ? 3.388 -7.196 -8.134 1.00 88.69 113 LEU A N 1
ATOM 889 C CA . LEU A 1 113 ? 2.073 -7.081 -8.765 1.00 88.69 113 LEU A CA 1
ATOM 890 C C . LEU A 1 113 ? 0.939 -7.345 -7.763 1.00 88.69 113 LEU A C 1
ATOM 892 O O . LEU A 1 113 ? -0.040 -6.601 -7.766 1.00 88.69 113 LEU A O 1
ATOM 896 N N . THR A 1 114 ? 1.093 -8.330 -6.873 1.00 91.31 114 THR A N 1
ATOM 897 C CA . THR A 1 114 ? 0.141 -8.573 -5.776 1.00 91.31 114 THR A CA 1
ATOM 898 C C . THR A 1 114 ? 0.010 -7.343 -4.879 1.00 91.31 114 THR A C 1
ATOM 900 O O . THR A 1 114 ? -1.099 -6.848 -4.704 1.00 91.31 114 THR A O 1
ATOM 903 N N . ILE A 1 115 ? 1.134 -6.770 -4.427 1.00 88.38 115 ILE A N 1
ATOM 904 C CA . ILE A 1 115 ? 1.150 -5.559 -3.581 1.00 88.38 115 ILE A CA 1
ATOM 905 C C . ILE A 1 115 ? 0.476 -4.371 -4.284 1.00 88.38 115 ILE A C 1
ATOM 907 O O . ILE A 1 115 ? -0.295 -3.633 -3.678 1.00 88.38 115 ILE A O 1
ATOM 911 N N . ILE A 1 116 ? 0.738 -4.174 -5.582 1.00 88.44 116 ILE A N 1
ATOM 912 C CA . ILE A 1 116 ? 0.074 -3.119 -6.366 1.00 88.44 116 ILE A CA 1
ATOM 913 C C . ILE A 1 116 ? -1.440 -3.348 -6.411 1.00 88.44 116 ILE A C 1
ATOM 915 O O . ILE A 1 116 ? -2.196 -2.382 -6.336 1.00 88.44 116 ILE A O 1
ATOM 919 N N . GLY A 1 117 ? -1.871 -4.603 -6.533 1.00 91.62 117 GLY A N 1
ATOM 920 C CA . GLY A 1 117 ? -3.274 -4.991 -6.490 1.00 91.62 117 GLY A CA 1
ATOM 921 C C . GLY A 1 117 ? -3.950 -4.700 -5.160 1.00 91.62 117 GLY A C 1
ATOM 922 O O . GLY A 1 117 ? -5.018 -4.097 -5.138 1.00 91.62 117 GLY A O 1
ATOM 923 N N . GLU A 1 118 ? -3.305 -5.063 -4.054 1.00 90.69 118 GLU A N 1
ATOM 924 C CA . GLU A 1 118 ? -3.774 -4.764 -2.697 1.00 90.69 118 GLU A CA 1
ATOM 925 C C . GLU A 1 118 ? -3.909 -3.252 -2.486 1.00 90.69 118 GLU A C 1
ATOM 927 O O . GLU A 1 118 ? -4.965 -2.774 -2.070 1.00 90.69 118 GLU A O 1
ATOM 932 N N . ASP A 1 119 ? -2.891 -2.478 -2.875 1.00 88.12 119 ASP A N 1
ATOM 933 C CA . ASP A 1 119 ? -2.916 -1.015 -2.817 1.00 88.12 119 ASP A CA 1
ATOM 934 C C . ASP A 1 119 ? -4.001 -0.404 -3.722 1.00 88.12 119 ASP A C 1
ATOM 936 O O . ASP A 1 119 ? -4.553 0.658 -3.406 1.00 88.12 119 ASP A O 1
ATOM 940 N N . PHE A 1 120 ? -4.263 -1.009 -4.885 1.00 89.75 120 PHE A N 1
ATOM 941 C CA . PHE A 1 120 ? -5.291 -0.568 -5.829 1.00 89.75 120 PHE A CA 1
ATOM 942 C C . PHE A 1 120 ? -6.689 -0.804 -5.258 1.00 89.75 120 PHE A C 1
ATOM 944 O O . PHE A 1 120 ? 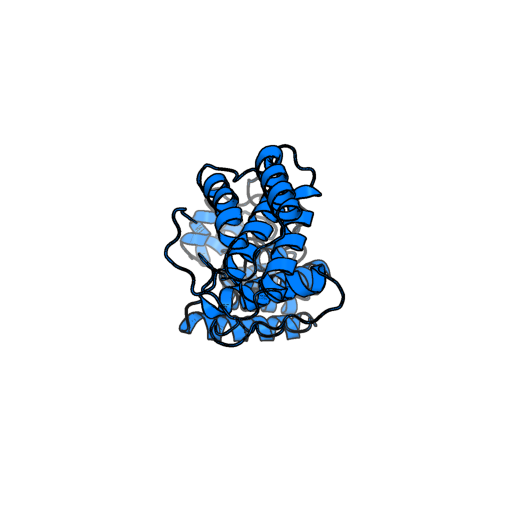-7.491 0.128 -5.196 1.00 89.75 120 PHE A O 1
ATOM 951 N N . GLU A 1 121 ? -6.957 -2.010 -4.760 1.00 91.31 121 GLU A N 1
ATOM 952 C CA . GLU A 1 121 ? -8.222 -2.362 -4.117 1.00 91.31 121 GLU A CA 1
ATOM 953 C C . GLU A 1 121 ? -8.460 -1.552 -2.845 1.00 91.31 121 GLU A C 1
ATOM 955 O O . GLU A 1 121 ? -9.570 -1.068 -2.610 1.00 91.31 121 GLU A O 1
ATOM 960 N N . PHE A 1 122 ? -7.412 -1.312 -2.054 1.00 88.62 122 PHE A N 1
ATOM 961 C CA . PHE A 1 122 ? -7.499 -0.462 -0.875 1.00 88.62 122 PHE A CA 1
ATOM 962 C C . PHE A 1 122 ? -7.991 0.944 -1.234 1.00 88.62 122 PHE A C 1
ATOM 964 O O . PHE A 1 122 ? -8.892 1.446 -0.566 1.00 88.62 122 PHE A O 1
ATOM 971 N N . ARG A 1 123 ? -7.474 1.542 -2.316 1.00 86.56 123 ARG A N 1
ATOM 972 C CA . ARG A 1 123 ? -7.802 2.908 -2.773 1.00 86.56 123 ARG A CA 1
ATOM 973 C C . ARG A 1 123 ? -9.004 3.000 -3.717 1.00 86.56 123 ARG A C 1
ATOM 975 O O . ARG A 1 123 ? -9.386 4.113 -4.088 1.00 86.56 123 ARG A O 1
ATOM 982 N N . ARG A 1 124 ? -9.604 1.874 -4.115 1.00 87.88 124 ARG A N 1
ATOM 983 C CA . ARG A 1 124 ? -10.622 1.801 -5.179 1.00 87.88 124 ARG A CA 1
ATOM 984 C C . ARG A 1 124 ? -11.779 2.783 -4.978 1.00 87.88 124 ARG A C 1
ATOM 986 O O . ARG A 1 124 ? -12.148 3.475 -5.921 1.00 87.88 124 ARG A O 1
ATOM 993 N N . ALA A 1 125 ? -12.322 2.874 -3.763 1.00 83.00 125 ALA A N 1
ATOM 994 C CA . ALA A 1 125 ? -13.473 3.731 -3.458 1.00 83.00 125 ALA A CA 1
ATOM 995 C C . ALA A 1 125 ? -13.167 5.242 -3.541 1.00 83.00 125 ALA A C 1
ATOM 997 O O . ALA A 1 125 ? -14.049 6.027 -3.878 1.00 83.00 125 ALA A O 1
ATOM 998 N N . ASP A 1 126 ? -11.918 5.643 -3.277 1.00 77.69 126 ASP A N 1
ATOM 999 C CA . ASP A 1 126 ? -11.476 7.049 -3.269 1.00 77.69 126 ASP A CA 1
ATOM 1000 C C . ASP A 1 126 ? -10.873 7.503 -4.613 1.00 77.69 126 ASP A C 1
ATOM 1002 O O . ASP A 1 126 ? -10.356 8.619 -4.742 1.00 77.69 126 ASP A O 1
ATOM 1006 N N . THR A 1 127 ? -10.895 6.626 -5.614 1.00 80.88 127 THR A N 1
ATOM 1007 C CA . THR A 1 127 ? -10.253 6.825 -6.913 1.00 80.88 127 THR A CA 1
ATOM 1008 C C . THR A 1 127 ? -11.222 7.444 -7.926 1.00 80.88 127 THR A C 1
ATOM 1010 O O . THR A 1 127 ? -12.413 7.147 -7.935 1.00 80.88 127 THR A O 1
ATOM 1013 N N . ASN A 1 128 ? -10.715 8.313 -8.808 1.00 80.62 128 ASN A N 1
ATOM 1014 C CA . ASN A 1 128 ? -11.502 8.897 -9.898 1.00 80.62 128 ASN A CA 1
ATOM 1015 C C . ASN A 1 128 ? -12.075 7.801 -10.822 1.00 80.62 128 ASN A C 1
ATOM 1017 O O . ASN A 1 128 ? -11.332 6.931 -11.271 1.00 80.62 128 ASN A O 1
ATOM 1021 N N . SER A 1 129 ? -13.373 7.874 -11.133 1.00 78.56 129 SER A N 1
ATOM 1022 C CA . SER A 1 129 ? -14.099 6.827 -11.864 1.00 78.56 129 SER A CA 1
ATOM 1023 C C . SER A 1 129 ? -13.616 6.602 -13.298 1.00 78.56 129 SER A C 1
ATOM 1025 O O . SER A 1 129 ? -13.557 5.456 -13.726 1.00 78.56 129 SER A O 1
ATOM 1027 N N . GLU A 1 130 ? -13.243 7.659 -14.031 1.00 77.50 130 GLU A N 1
ATOM 1028 C CA . GLU A 1 130 ? -12.769 7.531 -15.420 1.00 77.50 130 GLU A CA 1
ATOM 1029 C C . GLU A 1 130 ? -11.416 6.813 -15.477 1.00 77.50 130 GLU A C 1
ATOM 1031 O O . GLU A 1 130 ? -11.193 5.948 -16.319 1.00 77.50 130 GLU A O 1
ATOM 1036 N N . TRP A 1 131 ? -10.519 7.124 -14.539 1.00 83.81 131 TRP A N 1
ATOM 1037 C CA . TRP A 1 131 ? -9.228 6.443 -14.433 1.00 83.81 131 TRP A CA 1
ATOM 1038 C C . TRP A 1 131 ? -9.360 5.015 -13.887 1.00 83.81 131 TRP A C 1
ATOM 1040 O O . TRP A 1 131 ? -8.584 4.136 -14.263 1.00 83.81 131 TRP A O 1
ATOM 1050 N N . LEU A 1 132 ? -10.336 4.775 -13.004 1.00 87.88 132 LEU A N 1
ATOM 1051 C CA . LEU A 1 132 ? -10.512 3.492 -12.328 1.00 87.88 132 LEU A CA 1
ATOM 1052 C C . LEU A 1 132 ? -10.761 2.346 -13.313 1.00 87.88 132 LEU A C 1
ATOM 1054 O O . LEU A 1 132 ? -10.169 1.285 -13.146 1.00 87.88 132 LEU A O 1
ATOM 1058 N N . GLU A 1 133 ? -11.611 2.547 -14.322 1.00 89.19 133 GLU A N 1
ATOM 1059 C CA . GLU A 1 133 ? -11.937 1.500 -15.299 1.00 89.19 133 GLU A CA 1
ATOM 1060 C C . GLU A 1 133 ? -10.720 1.106 -16.146 1.00 89.19 133 GLU A C 1
ATOM 1062 O O . GLU A 1 133 ? -10.419 -0.082 -16.283 1.00 89.19 133 GLU A O 1
ATOM 1067 N N . GLU A 1 134 ? -9.978 2.090 -16.668 1.00 89.38 134 GLU A N 1
ATOM 1068 C CA . GLU A 1 134 ? -8.777 1.837 -17.476 1.00 89.38 134 GLU A CA 1
ATOM 1069 C C . GLU A 1 134 ? -7.679 1.158 -16.643 1.00 89.38 134 GLU A C 1
ATOM 1071 O O . GLU A 1 134 ? -7.019 0.217 -17.100 1.00 89.38 134 GLU A O 1
ATOM 1076 N N . ALA A 1 135 ? -7.492 1.608 -15.400 1.00 89.81 135 ALA A N 1
ATOM 1077 C CA . ALA A 1 135 ? -6.518 1.038 -14.483 1.00 89.81 135 ALA A CA 1
ATOM 1078 C C . ALA A 1 135 ? -6.894 -0.388 -14.041 1.00 89.81 135 ALA A C 1
ATOM 1080 O O . ALA A 1 135 ? -6.015 -1.250 -14.028 1.00 89.81 135 ALA A O 1
ATOM 1081 N N . ASP A 1 136 ? -8.175 -0.657 -13.752 1.00 92.50 136 ASP A N 1
ATOM 1082 C CA . ASP A 1 136 ? -8.681 -1.993 -13.400 1.00 92.50 136 ASP A CA 1
ATOM 1083 C C . ASP A 1 136 ? -8.460 -2.966 -14.560 1.00 92.50 136 ASP A C 1
ATOM 1085 O O . ASP A 1 136 ? -7.836 -4.008 -14.380 1.00 92.50 136 ASP A O 1
ATOM 1089 N N . ALA A 1 137 ? -8.866 -2.590 -15.779 1.00 93.56 137 ALA A N 1
ATOM 1090 C CA . ALA A 1 137 ? -8.639 -3.404 -16.973 1.00 93.56 137 ALA A CA 1
ATOM 1091 C C . ALA A 1 137 ? -7.146 -3.697 -17.193 1.00 93.56 137 ALA A C 1
ATOM 1093 O O . ALA A 1 137 ? -6.766 -4.828 -17.503 1.00 93.56 137 ALA A O 1
ATOM 1094 N N . SER A 1 138 ? -6.293 -2.693 -16.974 1.00 92.81 138 SER A N 1
ATOM 1095 C CA . SER A 1 138 ? -4.846 -2.851 -17.110 1.00 92.81 138 SER A CA 1
ATOM 1096 C C . SER A 1 138 ? -4.268 -3.811 -16.070 1.00 92.81 138 SER A C 1
ATOM 1098 O O . SER A 1 138 ? -3.426 -4.643 -16.400 1.00 92.81 138 SER A O 1
ATOM 1100 N N . LEU A 1 139 ? -4.734 -3.724 -14.823 1.00 93.12 139 LEU A N 1
ATOM 1101 C CA . LEU A 1 139 ? -4.315 -4.608 -13.740 1.00 93.12 139 LEU A CA 1
ATOM 1102 C C . LEU A 1 139 ? -4.775 -6.056 -13.975 1.00 93.12 139 LEU A C 1
ATOM 1104 O O . LEU A 1 139 ? -3.979 -6.976 -13.792 1.00 93.12 139 LEU A O 1
ATOM 1108 N N . GLN A 1 140 ? -6.007 -6.264 -14.455 1.00 95.75 140 GLN A N 1
ATOM 1109 C CA . GLN A 1 140 ? -6.504 -7.595 -14.829 1.00 95.75 140 GLN A CA 1
ATOM 1110 C C . GLN A 1 140 ? -5.653 -8.239 -15.927 1.00 95.75 140 GLN A C 1
ATOM 1112 O O . GLN A 1 140 ? -5.326 -9.422 -15.851 1.00 95.75 140 GLN A O 1
ATOM 1117 N N . GLU A 1 141 ? -5.242 -7.465 -16.933 1.00 95.75 141 GLU A N 1
ATOM 1118 C CA . GLU A 1 141 ? -4.362 -7.988 -17.974 1.00 95.75 141 GLU A CA 1
ATOM 1119 C C . GLU A 1 141 ? -2.956 -8.303 -17.438 1.00 95.75 141 GLU A C 1
ATOM 1121 O O . GLU A 1 141 ? -2.372 -9.323 -17.804 1.00 95.75 141 GLU A O 1
ATOM 1126 N N . LEU A 1 142 ? -2.425 -7.481 -16.526 1.00 92.62 142 LEU A N 1
ATOM 1127 C CA . LEU A 1 142 ? -1.148 -7.765 -15.867 1.00 92.62 142 LEU A CA 1
ATOM 1128 C C . LEU A 1 142 ? -1.187 -9.075 -15.070 1.00 92.62 142 LEU A C 1
ATOM 1130 O O . LEU A 1 142 ? -0.232 -9.843 -15.162 1.00 92.62 142 LEU A O 1
ATOM 1134 N N . TYR A 1 143 ? -2.276 -9.369 -14.353 1.00 95.31 143 TYR A N 1
ATOM 1135 C CA . TYR A 1 143 ? -2.443 -10.648 -13.650 1.00 95.31 143 TYR A CA 1
ATOM 1136 C C . TYR A 1 143 ? -2.328 -11.848 -14.592 1.00 95.31 143 TYR A C 1
ATOM 1138 O O . TYR A 1 143 ? -1.600 -12.796 -14.297 1.00 95.31 143 TYR A O 1
ATOM 1146 N N . ILE A 1 144 ? -2.968 -11.772 -15.763 1.00 95.81 144 ILE A N 1
ATOM 1147 C CA . ILE A 1 144 ? -2.899 -12.820 -16.790 1.00 95.81 144 ILE A CA 1
ATOM 1148 C C . ILE A 1 144 ? -1.473 -12.953 -17.337 1.00 95.81 144 ILE A C 1
ATOM 1150 O O . ILE A 1 144 ? -0.948 -14.059 -17.432 1.00 95.81 144 ILE A O 1
ATOM 1154 N N . LEU A 1 145 ? -0.826 -11.834 -17.682 1.00 93.25 145 LEU A N 1
ATOM 1155 C CA . LEU A 1 145 ? 0.526 -11.832 -18.254 1.00 93.25 145 LEU A CA 1
ATOM 1156 C C . LEU A 1 145 ? 1.589 -12.375 -17.287 1.00 93.25 145 LEU A C 1
ATOM 1158 O O . LEU A 1 145 ? 2.616 -12.889 -17.732 1.00 93.25 145 LEU A O 1
ATOM 1162 N N . PHE A 1 146 ? 1.365 -12.235 -15.980 1.00 91.19 146 PHE A N 1
ATOM 1163 C CA . PHE A 1 146 ? 2.322 -12.610 -14.937 1.00 91.19 146 PHE A CA 1
ATOM 1164 C C . PHE A 1 146 ? 1.983 -13.940 -14.264 1.00 91.19 146 PHE A C 1
ATOM 1166 O O . PHE A 1 146 ? 2.795 -14.398 -13.460 1.00 91.19 146 PHE A O 1
ATOM 1173 N N . ASP A 1 147 ? 0.845 -14.553 -14.606 1.00 94.56 147 ASP A N 1
ATOM 1174 C CA . ASP A 1 147 ? 0.304 -15.751 -13.953 1.00 94.56 147 ASP A CA 1
ATOM 1175 C C . ASP A 1 147 ? 0.159 -15.555 -12.431 1.00 94.56 147 ASP A C 1
ATOM 1177 O O . ASP A 1 147 ? 0.659 -16.326 -11.613 1.00 94.56 147 ASP A O 1
ATOM 1181 N N . VAL A 1 148 ? -0.472 -14.440 -12.049 1.00 94.06 148 VAL A N 1
ATOM 1182 C CA . VAL A 1 148 ? -0.732 -14.059 -10.653 1.00 94.06 148 VAL A CA 1
ATOM 1183 C C . VAL A 1 148 ? -2.243 -14.028 -10.424 1.00 94.06 148 VAL A C 1
ATOM 1185 O O . VAL A 1 148 ? -2.948 -13.386 -11.204 1.00 94.06 148 VAL A O 1
ATOM 1188 N N . PRO A 1 149 ? -2.771 -14.678 -9.370 1.00 96.38 149 PRO A N 1
ATOM 1189 C CA . PRO A 1 149 ? -4.186 -14.585 -9.032 1.00 96.38 149 PRO A CA 1
ATOM 1190 C C . PRO A 1 149 ? -4.609 -13.128 -8.781 1.00 96.38 149 PRO A C 1
ATOM 1192 O O . PRO A 1 149 ? -3.927 -12.430 -8.026 1.00 96.38 149 PRO A O 1
ATOM 1195 N N . PRO A 1 150 ? -5.729 -12.660 -9.359 1.00 95.94 150 PRO A N 1
ATOM 1196 C CA . PRO A 1 150 ? -6.223 -11.321 -9.085 1.00 95.94 150 PRO A CA 1
ATOM 1197 C C . PRO A 1 150 ? -6.533 -11.118 -7.603 1.00 95.94 150 PRO A C 1
ATOM 1199 O O . PRO A 1 150 ? -7.162 -11.972 -6.973 1.00 95.94 150 PRO A O 1
ATOM 1202 N N . VAL A 1 151 ? -6.140 -9.962 -7.063 1.00 94.06 151 VAL A N 1
ATOM 1203 C CA . VAL A 1 151 ? -6.519 -9.578 -5.700 1.00 94.06 151 VAL A CA 1
ATOM 1204 C C . VAL A 1 151 ? -8.046 -9.414 -5.650 1.00 94.06 151 VAL A C 1
ATOM 1206 O O . VAL A 1 151 ? -8.615 -8.747 -6.522 1.00 94.06 151 VAL A O 1
ATOM 1209 N N . PRO A 1 152 ? -8.740 -10.032 -4.675 1.00 91.94 152 PRO A N 1
ATOM 1210 C CA . PRO A 1 152 ? -10.186 -9.915 -4.558 1.00 91.94 152 PRO A CA 1
ATOM 1211 C C . PRO A 1 152 ? -10.631 -8.464 -4.402 1.00 91.94 152 PRO A C 1
ATOM 1213 O O . PRO A 1 152 ? -9.991 -7.675 -3.707 1.00 91.94 152 PRO A O 1
ATOM 1216 N N . ARG A 1 153 ? -11.780 -8.129 -4.997 1.00 91.12 153 ARG A N 1
ATOM 1217 C CA . ARG A 1 153 ? -12.355 -6.790 -4.857 1.00 91.12 153 ARG A CA 1
ATOM 1218 C C . ARG A 1 153 ? -12.591 -6.457 -3.393 1.00 91.12 153 ARG A C 1
ATOM 1220 O O . ARG A 1 153 ? -13.288 -7.198 -2.694 1.00 91.12 153 ARG A O 1
ATOM 1227 N N . ARG A 1 154 ? -12.059 -5.317 -2.952 1.00 90.25 154 ARG A N 1
ATOM 1228 C CA . ARG A 1 154 ? -12.258 -4.855 -1.580 1.00 90.25 154 ARG A CA 1
ATOM 1229 C C . ARG A 1 154 ? -13.722 -4.495 -1.357 1.00 90.25 154 ARG A C 1
ATOM 1231 O O . ARG A 1 154 ? -14.288 -3.664 -2.065 1.00 90.25 154 ARG A O 1
ATOM 1238 N N . ILE A 1 155 ? -14.313 -5.080 -0.322 1.00 87.56 155 ILE A N 1
ATOM 1239 C CA . ILE A 1 155 ? -15.653 -4.732 0.147 1.00 87.56 155 ILE A CA 1
ATOM 1240 C C . ILE A 1 155 ? -15.481 -3.837 1.369 1.00 87.56 155 ILE A C 1
ATOM 1242 O O . ILE A 1 155 ? -14.972 -4.280 2.393 1.00 87.56 155 ILE A O 1
ATOM 1246 N N . GLN A 1 156 ? -15.884 -2.574 1.261 1.00 89.06 156 GLN A N 1
ATOM 1247 C CA . GLN A 1 156 ? -15.989 -1.699 2.425 1.00 89.06 156 GLN A CA 1
ATOM 1248 C C . GLN A 1 156 ? -17.335 -1.911 3.111 1.00 89.06 156 GLN A C 1
ATOM 1250 O O . GLN A 1 156 ? -18.366 -2.099 2.462 1.00 89.06 156 GLN A O 1
ATOM 1255 N N . HIS A 1 157 ? -17.316 -1.869 4.435 1.00 91.62 157 HIS A N 1
ATOM 1256 C CA . HIS A 1 157 ? -18.516 -1.939 5.245 1.00 91.62 157 HIS A CA 1
ATOM 1257 C C . HIS A 1 157 ? -19.377 -0.681 5.045 1.00 91.62 157 HIS A C 1
ATOM 1259 O O . HIS A 1 157 ? -18.861 0.430 4.919 1.00 91.62 157 HIS A O 1
ATOM 1265 N N . ASP A 1 158 ? -20.701 -0.837 5.065 1.00 89.44 158 ASP A N 1
ATOM 1266 C CA . ASP A 1 158 ? -21.654 0.245 4.770 1.00 89.44 158 ASP A CA 1
ATOM 1267 C C . ASP A 1 158 ? -21.763 1.317 5.876 1.00 89.44 158 ASP A C 1
ATOM 1269 O O . ASP A 1 158 ? -22.415 2.350 5.701 1.00 89.44 158 ASP A O 1
ATOM 1273 N N . GLY A 1 159 ? -21.137 1.051 7.024 1.00 90.62 159 GLY A N 1
ATOM 1274 C CA . GLY A 1 159 ? -21.144 1.900 8.215 1.00 90.62 159 GLY A CA 1
ATOM 1275 C C . GLY A 1 159 ? -22.503 1.986 8.917 1.00 90.62 159 GLY A C 1
ATOM 1276 O O . GLY A 1 159 ? -22.687 2.872 9.747 1.00 90.62 159 GLY A O 1
ATOM 1277 N N . LYS A 1 160 ? -23.455 1.107 8.580 1.00 91.12 160 LYS A N 1
ATOM 1278 C CA . LYS A 1 160 ? -24.839 1.115 9.080 1.00 91.12 160 LYS A CA 1
ATOM 1279 C C . LYS A 1 160 ? -25.262 -0.227 9.662 1.00 91.12 160 LYS A C 1
ATOM 1281 O O . LYS A 1 160 ? -25.899 -0.245 10.712 1.00 91.12 160 LYS A O 1
ATOM 1286 N N . LEU A 1 161 ? -24.952 -1.327 8.981 1.00 94.19 161 LEU A N 1
ATOM 1287 C CA . LEU A 1 161 ? -25.272 -2.672 9.444 1.00 94.19 161 LEU A CA 1
ATOM 1288 C C . LEU A 1 161 ? -24.349 -3.105 10.593 1.00 94.19 161 LEU A C 1
ATOM 1290 O O . LEU A 1 161 ? -23.304 -2.499 10.809 1.00 94.19 161 LEU A O 1
ATOM 1294 N N . PRO A 1 162 ? -24.719 -4.139 11.363 1.00 96.44 162 PRO A N 1
ATOM 1295 C CA . PRO A 1 162 ? -23.839 -4.664 12.396 1.00 96.44 162 PRO A CA 1
ATOM 1296 C C . PRO A 1 162 ? -22.523 -5.189 11.801 1.00 96.44 162 PRO A C 1
ATOM 1298 O O . PRO A 1 162 ? -22.533 -6.010 10.885 1.00 96.44 162 PRO A O 1
ATOM 1301 N N . ILE A 1 163 ? -21.403 -4.748 12.368 1.00 96.62 163 ILE A N 1
A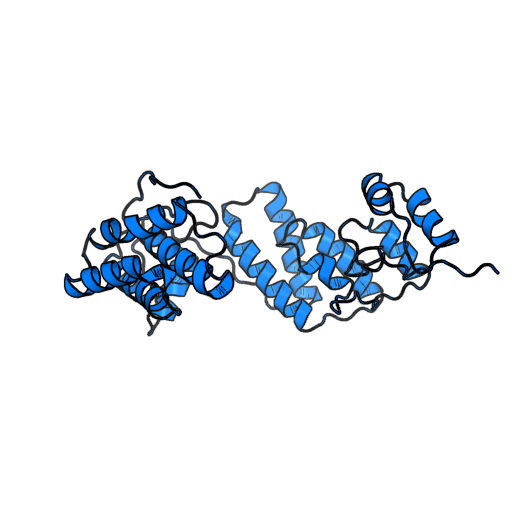TOM 1302 C CA . ILE A 1 163 ? -20.056 -5.218 12.056 1.00 96.62 163 ILE A CA 1
ATOM 1303 C C . ILE A 1 163 ? -19.906 -6.630 12.623 1.00 96.62 163 ILE A C 1
ATOM 1305 O O . ILE A 1 163 ? -20.015 -6.841 13.831 1.00 96.62 163 ILE A O 1
ATOM 1309 N N . VAL A 1 164 ? -19.633 -7.593 11.745 1.00 94.81 164 VAL A N 1
ATOM 1310 C CA . VAL A 1 164 ? -19.374 -8.989 12.107 1.00 94.81 164 VAL A CA 1
ATOM 1311 C C . VAL A 1 164 ? -17.984 -9.357 11.606 1.00 94.81 164 VAL A C 1
ATOM 1313 O O . VAL A 1 164 ? -17.748 -9.379 10.401 1.00 94.81 164 VAL A O 1
ATOM 1316 N N . LEU A 1 165 ? -17.070 -9.625 12.539 1.00 94.88 165 LEU A N 1
ATOM 1317 C CA . LEU A 1 165 ? -15.704 -10.061 12.247 1.00 94.88 165 LEU A CA 1
ATOM 1318 C C . LEU A 1 165 ? -15.616 -11.576 12.458 1.00 94.88 165 LEU A C 1
ATOM 1320 O O . LEU A 1 165 ? -15.952 -12.067 13.537 1.00 94.88 165 LEU A O 1
ATOM 1324 N N . ALA A 1 166 ? -15.191 -12.308 11.431 1.00 92.38 166 ALA A N 1
ATOM 1325 C CA . ALA A 1 166 ? -14.962 -13.749 11.500 1.00 92.38 166 ALA A CA 1
ATOM 1326 C C . ALA A 1 166 ? -13.513 -14.054 11.917 1.00 92.38 166 ALA A C 1
ATOM 1328 O O . ALA A 1 166 ? -12.670 -13.162 11.932 1.00 92.38 166 ALA A O 1
ATOM 1329 N N . GLY A 1 167 ? -13.208 -15.315 12.216 1.00 91.81 167 GLY A N 1
ATOM 1330 C CA . GLY A 1 167 ? -11.865 -15.759 12.601 1.00 91.81 167 GLY A CA 1
ATOM 1331 C C . GLY A 1 167 ? -11.772 -16.168 14.068 1.00 91.81 167 GLY A C 1
ATOM 1332 O O . GLY A 1 167 ? -12.556 -15.720 14.918 1.00 91.81 167 GLY A O 1
ATOM 1333 N N . ASP A 1 168 ? -10.809 -17.034 14.345 1.00 93.38 168 ASP A N 1
ATOM 1334 C CA . ASP A 1 168 ? -10.571 -17.632 15.656 1.00 93.38 168 ASP A CA 1
ATOM 1335 C C . ASP A 1 168 ? -9.562 -16.815 16.467 1.00 93.38 168 ASP A C 1
ATOM 1337 O O . ASP A 1 168 ? -9.642 -16.792 17.699 1.00 93.38 168 ASP A O 1
ATOM 1341 N N . THR A 1 169 ? -8.668 -16.086 15.791 1.00 97.19 169 THR A N 1
ATOM 1342 C CA . THR A 1 169 ? -7.691 -15.204 16.439 1.00 97.19 169 THR A CA 1
ATOM 1343 C C . THR A 1 169 ? -8.094 -13.734 16.347 1.00 97.19 169 THR A C 1
ATOM 1345 O O . THR A 1 169 ? -8.992 -13.341 15.595 1.00 97.19 169 THR A O 1
ATOM 1348 N N . TRP A 1 170 ? -7.461 -12.892 17.164 1.00 96.50 170 TRP A N 1
ATOM 1349 C CA . TRP A 1 170 ? -7.707 -11.458 17.084 1.00 96.50 170 TRP A CA 1
ATOM 1350 C C . TRP A 1 170 ? -7.020 -10.853 15.852 1.00 96.50 170 TRP A C 1
ATOM 1352 O O . TRP A 1 170 ? -7.564 -9.911 15.291 1.00 96.50 170 TRP A O 1
ATOM 1362 N N . GLU A 1 171 ? -5.892 -11.403 15.393 1.00 97.38 171 GLU A N 1
ATOM 1363 C CA . GLU A 1 171 ? -5.174 -10.952 14.196 1.00 97.38 171 GLU A CA 1
ATOM 1364 C C . GLU A 1 171 ? -6.057 -11.087 12.950 1.00 97.38 171 GLU A C 1
ATOM 1366 O O . GLU A 1 171 ? -6.249 -10.114 12.225 1.00 97.38 171 GLU A O 1
ATOM 1371 N N . GLU A 1 172 ? -6.701 -12.246 12.764 1.00 96.25 172 GLU A N 1
ATOM 1372 C CA . GLU A 1 172 ? -7.642 -12.482 11.658 1.00 96.25 172 GLU A CA 1
ATOM 1373 C C . GLU A 1 172 ? -8.810 -11.481 11.675 1.00 96.25 172 GLU A C 1
ATOM 1375 O O . GLU A 1 172 ? -9.250 -10.980 10.635 1.00 96.25 172 GLU A O 1
ATOM 1380 N N . ARG A 1 173 ? -9.313 -11.162 12.874 1.00 97.62 173 ARG A N 1
ATOM 1381 C CA . ARG A 1 173 ? -10.386 -10.176 13.063 1.00 97.62 173 ARG A CA 1
ATOM 1382 C C . ARG A 1 173 ? -9.893 -8.752 12.832 1.00 97.62 173 ARG A C 1
ATOM 1384 O O . ARG A 1 173 ? -10.643 -7.948 12.282 1.00 97.62 173 ARG A O 1
ATOM 1391 N N . TYR A 1 174 ? -8.664 -8.432 13.228 1.00 97.50 174 TYR A N 1
ATOM 1392 C CA . TYR A 1 174 ? -8.056 -7.122 13.019 1.00 97.50 174 TYR A CA 1
ATOM 1393 C C . TYR A 1 174 ? -7.831 -6.858 11.531 1.00 97.50 174 TYR A C 1
ATOM 1395 O O . TYR A 1 174 ? -8.210 -5.796 11.039 1.00 97.50 174 TYR A O 1
ATOM 1403 N N . GLU A 1 175 ? -7.296 -7.832 10.793 1.00 94.44 175 GLU A N 1
ATOM 1404 C CA . GLU A 1 175 ? -7.127 -7.745 9.340 1.00 94.44 175 GLU A CA 1
ATOM 1405 C C . GLU A 1 175 ? -8.471 -7.544 8.633 1.00 94.44 175 GLU A C 1
ATOM 1407 O O . GLU A 1 175 ? -8.613 -6.650 7.793 1.00 94.44 175 GLU A O 1
ATOM 1412 N N . GLN A 1 176 ? -9.504 -8.295 9.028 1.00 95.06 176 GLN A N 1
ATOM 1413 C CA . GLN A 1 176 ? -10.857 -8.077 8.514 1.00 95.06 176 GLN A CA 1
ATOM 1414 C C . GLN A 1 176 ? -11.390 -6.687 8.860 1.00 95.06 176 GLN A C 1
ATOM 1416 O O . GLN A 1 176 ? -11.943 -6.012 7.992 1.00 95.06 176 GLN A O 1
ATOM 1421 N N . ALA A 1 177 ? -11.208 -6.221 10.097 1.00 96.50 177 ALA A N 1
ATOM 1422 C CA . ALA A 1 177 ? -11.632 -4.888 10.508 1.00 96.50 177 ALA A CA 1
ATOM 1423 C C . ALA A 1 177 ? -10.898 -3.795 9.715 1.00 96.50 177 ALA A C 1
ATOM 1425 O O . ALA A 1 177 ? -11.517 -2.811 9.310 1.00 96.50 177 ALA A O 1
ATOM 1426 N N . TRP A 1 178 ? -9.609 -3.983 9.427 1.00 95.06 178 TRP A N 1
ATOM 1427 C CA . TRP A 1 178 ? -8.826 -3.086 8.583 1.00 95.06 178 TRP A CA 1
ATOM 1428 C C . TRP A 1 178 ? -9.405 -3.016 7.166 1.00 95.06 178 TRP A C 1
ATOM 1430 O O . TRP A 1 178 ? -9.723 -1.934 6.663 1.00 95.06 178 TRP A O 1
ATOM 1440 N N . ILE A 1 179 ? -9.624 -4.173 6.537 1.00 91.56 179 ILE A N 1
ATOM 1441 C CA . ILE A 1 179 ? -10.168 -4.267 5.178 1.00 91.56 179 ILE A CA 1
ATOM 1442 C C . ILE A 1 179 ? -11.571 -3.656 5.100 1.00 91.56 179 ILE A C 1
ATOM 1444 O O . ILE A 1 179 ? -11.844 -2.892 4.171 1.00 91.56 179 ILE A O 1
ATOM 1448 N N . LEU A 1 180 ? -12.437 -3.940 6.071 1.00 93.19 180 LEU A N 1
ATOM 1449 C CA . LEU A 1 180 ? -13.841 -3.534 6.060 1.00 93.19 180 LEU A CA 1
ATOM 1450 C C . LEU A 1 180 ? -14.053 -2.069 6.467 1.00 93.19 180 LEU A C 1
ATOM 1452 O O . LEU A 1 180 ? -14.911 -1.402 5.889 1.00 93.19 180 LEU A O 1
ATOM 1456 N N . LEU A 1 181 ? -13.318 -1.568 7.466 1.00 94.12 181 LEU A N 1
ATOM 1457 C CA . LEU A 1 181 ? -13.688 -0.339 8.183 1.00 94.12 181 LEU A CA 1
ATOM 1458 C C . LEU A 1 181 ? -12.744 0.845 7.945 1.00 94.12 181 LEU A C 1
ATOM 1460 O O . LEU A 1 181 ? -13.155 1.993 8.134 1.00 94.12 181 LEU A O 1
ATOM 1464 N N . VAL A 1 182 ? -11.487 0.605 7.563 1.00 93.06 182 VAL A N 1
ATOM 1465 C CA . VAL A 1 182 ? -10.487 1.677 7.443 1.00 93.06 182 VAL A CA 1
ATOM 1466 C C . VAL A 1 182 ? -10.593 2.366 6.085 1.00 93.06 182 VAL A C 1
ATOM 1468 O O . VAL A 1 182 ? -10.476 1.732 5.042 1.00 93.06 182 VAL A O 1
ATOM 1471 N N . SER A 1 183 ? -10.774 3.684 6.057 1.00 86.88 183 SER A N 1
ATOM 1472 C CA . SER A 1 183 ? -10.744 4.427 4.790 1.00 86.88 183 SER A CA 1
ATOM 1473 C C . SER A 1 183 ? -9.334 4.445 4.189 1.00 86.88 183 SER A C 1
ATOM 1475 O O . SER A 1 183 ? -8.350 4.565 4.922 1.00 86.88 183 SER A O 1
ATOM 1477 N N . SER A 1 184 ? -9.219 4.390 2.857 1.00 82.62 184 SER A N 1
ATOM 1478 C CA . SER A 1 184 ? -7.933 4.616 2.181 1.00 82.62 184 SER A CA 1
ATOM 1479 C C . SER A 1 184 ? -7.429 6.045 2.293 1.00 82.62 184 SER A C 1
ATOM 1481 O O . SER A 1 184 ? -6.229 6.294 2.162 1.00 82.62 184 SER A O 1
ATOM 1483 N N . LYS A 1 185 ? -8.334 6.989 2.553 1.00 80.50 185 LYS A N 1
ATOM 1484 C CA . LYS A 1 185 ? -8.017 8.398 2.727 1.00 80.50 185 LYS A CA 1
ATOM 1485 C C . LYS A 1 185 ? -8.774 8.983 3.913 1.00 80.50 185 LYS A C 1
ATOM 1487 O O . LYS A 1 185 ? -9.990 8.851 4.026 1.00 80.50 185 LYS A O 1
ATOM 1492 N N . GLY A 1 186 ? -8.056 9.722 4.755 1.00 82.62 186 GLY A N 1
ATOM 1493 C CA . GLY A 1 186 ? -8.650 10.423 5.892 1.00 82.62 186 GLY A CA 1
ATOM 1494 C C . GLY A 1 186 ? -9.054 9.490 7.039 1.00 82.62 186 GLY A C 1
ATOM 1495 O O . GLY A 1 186 ? -8.368 8.503 7.310 1.00 82.62 186 GLY A O 1
ATOM 1496 N N . SER A 1 187 ? -10.131 9.850 7.741 1.00 84.94 187 SER A N 1
ATOM 1497 C CA . SER A 1 187 ? -10.715 9.061 8.832 1.00 84.94 187 SER A CA 1
ATOM 1498 C C . SER A 1 187 ? -11.610 7.967 8.291 1.00 84.94 187 SER A C 1
ATOM 1500 O O . SER A 1 187 ? -12.157 8.074 7.192 1.00 84.94 187 SER A O 1
ATOM 1502 N N . ALA A 1 188 ? -11.846 6.962 9.124 1.00 89.69 188 ALA A N 1
ATOM 1503 C CA . ALA A 1 188 ? -12.962 6.059 8.913 1.00 89.69 188 ALA A CA 1
ATOM 1504 C C . ALA A 1 188 ? -14.321 6.774 9.062 1.00 89.69 188 ALA A C 1
ATOM 1506 O O . ALA A 1 188 ? -14.433 7.867 9.621 1.00 89.69 188 ALA A O 1
ATOM 1507 N N . SER A 1 189 ? -15.376 6.125 8.569 1.00 89.19 189 SER A N 1
ATOM 1508 C CA . SER A 1 189 ? -16.770 6.571 8.715 1.00 89.19 189 SER A CA 1
ATOM 1509 C C . SER A 1 189 ? -17.375 6.245 10.088 1.00 89.19 189 SER A C 1
ATOM 1511 O O . SER A 1 189 ? -18.400 6.814 10.468 1.00 89.19 189 SER A O 1
ATOM 1513 N N . THR A 1 190 ? -16.746 5.338 10.840 1.00 94.62 190 THR A N 1
ATOM 1514 C CA . THR A 1 190 ? -17.212 4.833 12.138 1.00 94.62 190 THR A CA 1
ATOM 1515 C C . THR A 1 190 ? -16.114 4.948 13.192 1.00 94.62 190 THR A C 1
ATOM 1517 O O . THR A 1 190 ? -14.929 4.911 12.857 1.00 94.62 190 THR A O 1
ATOM 1520 N N . VAL A 1 191 ? -16.494 5.062 14.470 1.00 95.62 191 VAL A N 1
ATOM 1521 C CA . VAL A 1 191 ? -15.529 5.030 15.586 1.00 95.62 191 VAL A CA 1
ATOM 1522 C C . VAL A 1 191 ? -14.731 3.724 15.556 1.00 95.62 191 VAL A C 1
ATOM 1524 O O . VAL A 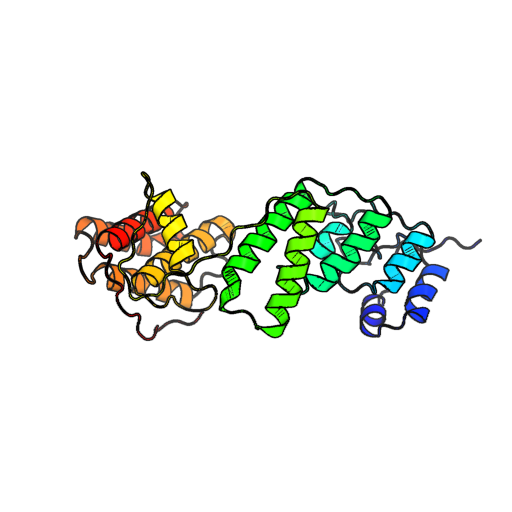1 191 ? -13.521 3.747 15.751 1.00 95.62 191 VAL A O 1
ATOM 1527 N N . GLN A 1 192 ? -15.387 2.604 15.236 1.00 97.38 192 GLN A N 1
ATOM 1528 C CA . GLN A 1 192 ? -14.767 1.289 15.065 1.00 97.38 192 GLN A CA 1
ATOM 1529 C C . GLN A 1 192 ? -13.658 1.298 14.014 1.00 97.38 192 GLN A C 1
ATOM 1531 O O . GLN A 1 192 ? -12.538 0.877 14.296 1.00 97.38 192 GLN A O 1
ATOM 1536 N N . GLY A 1 193 ? -13.936 1.817 12.819 1.00 95.88 193 GLY A N 1
ATOM 1537 C CA . GLY A 1 193 ? -12.903 1.938 11.796 1.00 95.88 193 GLY A CA 1
ATOM 1538 C C . GLY A 1 193 ? -11.782 2.883 12.212 1.00 95.88 193 GLY A C 1
ATOM 1539 O O . GLY A 1 193 ? -10.625 2.646 11.872 1.00 95.88 193 GLY A O 1
ATOM 1540 N N . GLU A 1 194 ? -12.095 3.926 12.983 1.00 95.31 194 GLU A N 1
ATOM 1541 C CA . GLU A 1 194 ? -11.083 4.884 13.398 1.00 95.31 194 GLU A CA 1
ATOM 1542 C C . GLU A 1 194 ? -10.128 4.301 14.440 1.00 95.31 194 GLU A C 1
ATOM 1544 O O . GLU A 1 194 ? -8.920 4.465 14.298 1.00 95.31 194 GLU A O 1
ATOM 1549 N N . VAL A 1 195 ? -10.615 3.578 15.452 1.00 96.50 195 VAL A N 1
ATOM 1550 C CA . VAL A 1 195 ? -9.715 2.960 16.443 1.00 96.50 195 VAL A CA 1
ATOM 1551 C C . VAL A 1 195 ? -8.781 1.935 15.798 1.00 96.50 195 VAL A C 1
ATOM 1553 O O . VAL A 1 195 ? -7.589 1.928 16.105 1.00 96.50 195 VAL A O 1
ATOM 1556 N N . VAL A 1 196 ? -9.285 1.153 14.834 1.00 97.38 196 VAL A N 1
ATOM 1557 C CA . VAL A 1 196 ? -8.483 0.208 14.041 1.00 97.38 196 VAL A CA 1
ATOM 1558 C C . VAL A 1 196 ? -7.424 0.958 13.232 1.00 97.38 196 VAL A C 1
ATOM 1560 O O . VAL A 1 196 ? -6.243 0.609 13.291 1.00 97.38 196 VAL A O 1
ATOM 1563 N N . ARG A 1 197 ? -7.817 2.041 12.544 1.00 95.50 197 ARG A N 1
ATOM 1564 C CA . ARG A 1 197 ? -6.911 2.892 11.758 1.00 95.50 197 ARG A CA 1
ATOM 1565 C C . ARG A 1 197 ? -5.806 3.502 12.618 1.00 95.50 197 ARG A C 1
ATOM 1567 O O . ARG A 1 197 ? -4.649 3.494 12.206 1.00 95.50 197 ARG A O 1
ATOM 1574 N N . ILE A 1 198 ? -6.145 4.043 13.789 1.00 95.00 198 ILE A N 1
ATOM 1575 C CA . ILE A 1 198 ? -5.180 4.680 14.696 1.00 95.00 198 ILE A CA 1
ATOM 1576 C C . ILE A 1 198 ? -4.159 3.655 15.187 1.00 95.00 198 ILE A C 1
ATOM 1578 O O . ILE A 1 198 ? -2.961 3.909 15.061 1.00 95.00 198 ILE A O 1
ATOM 1582 N N . ALA A 1 199 ? -4.617 2.513 15.709 1.00 96.31 199 ALA A N 1
ATOM 1583 C CA . ALA A 1 199 ? -3.727 1.466 16.208 1.00 96.31 199 ALA A CA 1
ATOM 1584 C C . ALA A 1 199 ? -2.769 0.981 15.113 1.00 96.31 199 ALA A C 1
ATOM 1586 O O . ALA A 1 199 ? -1.557 0.953 15.321 1.00 96.31 199 ALA A O 1
ATOM 1587 N N . GLY A 1 200 ? -3.295 0.725 13.912 1.00 94.69 200 GLY A N 1
ATOM 1588 C CA . GLY A 1 200 ? -2.490 0.227 12.801 1.00 94.69 200 GLY A CA 1
ATOM 1589 C C . GLY A 1 200 ? -1.500 1.258 12.287 1.00 94.69 200 GLY A 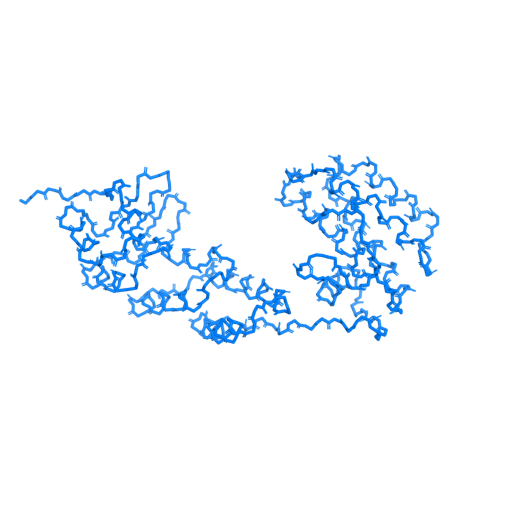C 1
ATOM 1590 O O . GLY A 1 200 ? -0.340 0.922 12.096 1.00 94.69 200 GLY A O 1
ATOM 1591 N N . ARG A 1 201 ? -1.892 2.534 12.148 1.00 93.31 201 ARG A N 1
ATOM 1592 C CA . ARG A 1 201 ? -0.954 3.597 11.741 1.00 93.31 201 ARG A CA 1
ATOM 1593 C C . ARG A 1 201 ? 0.191 3.780 12.728 1.00 93.31 201 ARG A C 1
ATOM 1595 O O . ARG A 1 201 ? 1.302 4.059 12.301 1.00 93.31 201 ARG A O 1
ATOM 1602 N N . VAL A 1 202 ? -0.074 3.676 14.028 1.00 93.00 202 VAL A N 1
ATOM 1603 C CA . VAL A 1 202 ? 0.971 3.815 15.051 1.00 93.00 202 VAL A CA 1
ATOM 1604 C C . VAL A 1 202 ? 1.911 2.610 15.029 1.00 93.00 202 VAL A C 1
ATOM 1606 O O . VAL A 1 202 ? 3.124 2.797 15.032 1.00 93.00 202 VAL A O 1
ATOM 1609 N N . ASN A 1 203 ? 1.358 1.397 14.954 1.00 93.94 203 ASN A N 1
ATOM 1610 C CA . ASN A 1 203 ? 2.135 0.167 14.813 1.00 93.94 203 ASN A CA 1
ATOM 1611 C C . ASN A 1 203 ? 3.022 0.201 13.556 1.00 93.94 203 ASN A C 1
ATOM 1613 O O . ASN A 1 203 ? 4.207 -0.116 13.601 1.00 93.94 203 ASN A O 1
ATOM 1617 N N . ASP A 1 204 ? 2.460 0.660 12.441 1.00 91.00 204 ASP A N 1
ATOM 1618 C CA . ASP A 1 204 ? 3.149 0.779 11.162 1.00 91.00 204 ASP A CA 1
ATOM 1619 C C . ASP A 1 204 ? 4.307 1.783 11.189 1.00 91.00 204 ASP A C 1
ATOM 1621 O O . ASP A 1 204 ? 5.417 1.502 10.729 1.00 91.00 204 ASP A O 1
ATOM 1625 N N . GLU A 1 205 ? 4.048 2.953 11.771 1.00 92.81 205 GLU A N 1
ATOM 1626 C CA . GLU A 1 205 ? 5.022 4.027 11.920 1.00 92.81 205 GLU A CA 1
ATOM 1627 C C . GLU A 1 205 ? 6.212 3.583 12.782 1.00 92.81 205 GLU A C 1
ATOM 1629 O O . GLU A 1 205 ? 7.359 3.893 12.451 1.00 92.81 205 GLU A O 1
ATOM 1634 N N . LEU A 1 206 ? 5.958 2.801 13.836 1.00 91.50 206 LEU A N 1
ATOM 1635 C CA . LEU A 1 206 ? 7.000 2.207 14.670 1.00 91.50 206 LEU A CA 1
ATOM 1636 C C . LEU A 1 206 ? 7.805 1.155 13.897 1.00 91.50 206 LEU A C 1
ATOM 1638 O O . LEU A 1 206 ? 9.020 1.289 13.752 1.00 91.50 206 LEU A O 1
ATOM 1642 N N . LEU A 1 207 ? 7.130 0.118 13.395 1.00 89.75 207 LEU A N 1
ATOM 1643 C CA . LEU A 1 207 ? 7.788 -1.100 12.919 1.00 89.75 207 LEU A CA 1
ATOM 1644 C C . LEU A 1 207 ? 8.418 -0.953 11.533 1.00 89.75 207 LEU A C 1
ATOM 1646 O O . LEU A 1 207 ? 9.451 -1.567 11.266 1.00 89.75 207 LEU A O 1
ATOM 1650 N N . ARG A 1 208 ? 7.820 -0.157 10.638 1.00 86.75 208 ARG A N 1
ATOM 1651 C CA . ARG A 1 208 ? 8.325 0.009 9.264 1.00 86.75 208 ARG A CA 1
ATOM 1652 C C . ARG A 1 208 ? 9.073 1.313 9.040 1.00 86.75 208 ARG A C 1
ATOM 1654 O O . ARG A 1 208 ? 9.944 1.350 8.174 1.00 86.75 208 ARG A O 1
ATOM 1661 N N . ASN A 1 209 ? 8.749 2.367 9.790 1.00 86.69 209 ASN A N 1
ATOM 1662 C CA . ASN A 1 209 ? 9.318 3.698 9.568 1.00 86.69 209 ASN A CA 1
ATOM 1663 C C . ASN A 1 209 ? 10.163 4.223 10.739 1.00 86.69 209 ASN A C 1
ATOM 1665 O O . ASN A 1 209 ? 10.634 5.362 10.685 1.00 86.69 209 ASN A O 1
ATOM 1669 N N . ALA A 1 210 ? 10.372 3.413 11.785 1.00 87.56 210 ALA A N 1
ATOM 1670 C CA . ALA A 1 210 ? 11.175 3.761 12.957 1.00 87.56 210 ALA A CA 1
ATOM 1671 C C . ALA A 1 210 ? 10.798 5.131 13.559 1.00 87.56 210 ALA A C 1
ATOM 1673 O O . ALA A 1 210 ? 11.664 5.909 13.958 1.00 87.56 210 ALA A O 1
ATOM 1674 N N . MET A 1 211 ? 9.498 5.443 13.577 1.00 87.94 211 MET A N 1
ATOM 1675 C CA . MET A 1 211 ? 8.934 6.708 14.058 1.00 87.94 211 MET A CA 1
ATOM 1676 C C . MET A 1 211 ? 9.391 7.966 13.296 1.00 87.94 211 MET A C 1
ATOM 1678 O O . MET A 1 211 ? 9.313 9.076 13.826 1.00 87.94 211 MET A O 1
ATOM 1682 N N . SER A 1 212 ? 9.845 7.841 12.046 1.00 87.50 212 SER A N 1
ATOM 1683 C CA . SER A 1 212 ? 10.387 8.981 11.286 1.00 87.50 212 SER A CA 1
ATOM 1684 C C . SER A 1 212 ? 9.356 10.081 10.991 1.00 87.50 212 SER A C 1
ATOM 1686 O O . SER A 1 212 ? 9.724 11.255 10.940 1.00 87.50 212 SER A O 1
ATOM 1688 N N . ASN A 1 213 ? 8.071 9.745 10.831 1.00 88.75 213 ASN A N 1
ATOM 1689 C CA . ASN A 1 213 ? 6.980 10.715 10.663 1.00 88.75 213 ASN A CA 1
ATOM 1690 C C . ASN A 1 213 ? 6.319 11.105 11.994 1.00 88.75 213 ASN A C 1
ATOM 1692 O O . ASN A 1 213 ? 5.295 11.792 11.984 1.00 88.75 213 ASN A O 1
ATOM 1696 N N . TRP A 1 214 ? 6.845 10.662 13.139 1.00 91.19 214 TRP A N 1
ATOM 1697 C CA . TRP A 1 214 ? 6.206 10.894 14.430 1.00 91.19 214 TRP A CA 1
ATOM 1698 C C . TRP A 1 214 ? 6.200 12.380 14.807 1.00 91.19 214 TRP A C 1
ATOM 1700 O O . TRP A 1 214 ? 7.187 12.945 15.286 1.00 91.19 214 TRP A O 1
ATOM 1710 N N . ASP A 1 215 ? 5.047 13.021 14.634 1.00 91.06 215 ASP A N 1
ATOM 1711 C CA . ASP A 1 215 ? 4.862 14.454 14.824 1.00 91.06 215 ASP A CA 1
ATOM 1712 C C . ASP A 1 215 ? 3.765 14.777 15.861 1.00 91.06 215 ASP A C 1
ATOM 1714 O O . ASP A 1 215 ? 3.286 13.922 16.616 1.00 91.06 215 ASP A O 1
ATOM 1718 N N . LYS A 1 216 ? 3.363 16.052 15.945 1.00 91.25 216 LYS A N 1
ATOM 1719 C CA . LYS A 1 216 ? 2.302 16.461 16.878 1.00 91.25 216 LYS A CA 1
ATOM 1720 C C . LYS A 1 216 ? 0.934 15.879 16.507 1.00 91.25 216 LYS A C 1
ATOM 1722 O O . LYS A 1 216 ? 0.089 15.754 17.389 1.00 91.25 216 LYS A O 1
ATOM 1727 N N . GLU A 1 217 ? 0.681 15.597 15.232 1.00 90.62 217 GLU A N 1
ATOM 1728 C CA . GLU A 1 217 ? -0.605 15.085 14.765 1.00 90.62 217 GLU A CA 1
ATOM 1729 C C . GLU A 1 217 ? -0.719 13.584 15.056 1.00 90.62 217 GLU A C 1
ATOM 1731 O O . GLU A 1 217 ? -1.751 13.170 15.582 1.00 90.62 217 GLU A O 1
ATOM 1736 N N . TYR A 1 218 ? 0.360 12.804 14.901 1.00 90.50 218 TYR A N 1
ATOM 1737 C CA . TYR A 1 218 ? 0.435 11.423 15.406 1.00 90.50 218 TYR A CA 1
ATOM 1738 C C . TYR A 1 218 ? 0.151 11.350 16.910 1.00 90.50 218 TYR A C 1
ATOM 1740 O O . TYR A 1 218 ? -0.678 10.550 17.347 1.00 90.50 218 TYR A O 1
ATOM 1748 N N . ARG A 1 219 ? 0.753 12.245 17.709 1.00 91.25 219 ARG A N 1
ATOM 1749 C CA . ARG A 1 219 ? 0.504 12.317 19.163 1.00 91.25 219 ARG A CA 1
ATOM 1750 C C . ARG A 1 219 ? -0.950 12.635 19.502 1.00 91.25 219 ARG A C 1
ATOM 1752 O O . ARG A 1 219 ? -1.503 12.044 20.429 1.00 91.25 219 ARG A O 1
ATOM 1759 N N . LYS A 1 220 ? -1.585 13.552 18.766 1.00 90.69 220 LYS A N 1
ATOM 1760 C CA . LYS A 1 220 ? -3.017 13.842 18.943 1.00 90.69 220 LYS A CA 1
ATOM 1761 C C . LYS A 1 220 ? -3.864 12.626 18.592 1.00 90.69 220 LYS A C 1
ATOM 1763 O O . LYS A 1 220 ? -4.758 12.285 19.356 1.00 90.69 220 LYS A O 1
ATOM 1768 N N . MET A 1 221 ? -3.560 11.976 17.472 1.00 91.12 221 MET A N 1
ATOM 1769 C CA . MET A 1 221 ? -4.276 10.806 16.979 1.00 91.12 221 MET A CA 1
ATOM 1770 C C . MET A 1 221 ? -4.268 9.683 18.024 1.00 91.12 221 MET A C 1
ATOM 1772 O O . MET A 1 221 ? -5.335 9.257 18.463 1.00 91.12 221 MET A O 1
ATOM 1776 N N . ILE A 1 222 ? -3.096 9.288 18.534 1.00 91.88 222 ILE A N 1
ATOM 1777 C CA . ILE A 1 222 ? -3.034 8.251 19.572 1.00 91.88 222 ILE A CA 1
ATOM 1778 C C . ILE A 1 222 ? -3.703 8.688 20.880 1.00 91.88 222 ILE A C 1
ATOM 1780 O O . ILE A 1 222 ? -4.434 7.897 21.463 1.00 91.88 222 ILE A O 1
ATOM 1784 N N . THR A 1 223 ? -3.555 9.946 21.309 1.00 90.88 223 THR A N 1
ATOM 1785 C CA . THR A 1 223 ? -4.213 10.456 22.531 1.00 90.88 223 THR A CA 1
ATOM 1786 C C . THR A 1 223 ? -5.744 10.376 22.449 1.00 90.88 223 THR A C 1
ATOM 1788 O O . THR A 1 223 ? -6.405 10.181 23.467 1.00 90.88 223 THR A O 1
ATOM 1791 N N . THR A 1 224 ? -6.333 10.493 21.252 1.00 90.88 224 THR A N 1
ATOM 1792 C CA . THR A 1 224 ? -7.796 10.398 21.091 1.00 90.88 224 THR A CA 1
ATOM 1793 C C . THR A 1 224 ? -8.354 8.985 21.257 1.00 90.88 224 THR A C 1
ATOM 1795 O O . THR A 1 224 ? -9.534 8.856 21.583 1.00 90.88 224 THR A O 1
ATOM 1798 N N . ILE A 1 225 ? -7.535 7.935 21.098 1.00 93.25 225 ILE A N 1
ATOM 1799 C CA . ILE A 1 225 ? -8.023 6.548 21.051 1.00 93.25 225 ILE A CA 1
ATOM 1800 C C . ILE A 1 225 ? -8.720 6.122 22.351 1.00 93.25 225 ILE A C 1
ATOM 1802 O O . ILE A 1 225 ? -9.761 5.473 22.304 1.00 93.25 225 ILE A O 1
ATOM 1806 N N . SER A 1 226 ? -8.230 6.566 23.513 1.00 92.44 226 SER A N 1
ATOM 1807 C CA . SER A 1 226 ? -8.812 6.211 24.816 1.00 92.44 226 SER A CA 1
ATOM 1808 C C . SER A 1 226 ? -10.235 6.745 24.971 1.00 92.44 226 SER A C 1
ATOM 1810 O O . SER A 1 226 ? -11.078 6.085 25.562 1.00 92.44 226 SER A O 1
ATOM 1812 N N . GLY A 1 227 ? -10.531 7.917 24.396 1.00 92.62 227 GLY A N 1
ATOM 1813 C CA . GLY A 1 227 ? -11.883 8.483 24.395 1.00 92.62 227 GLY A CA 1
ATOM 1814 C C . GLY A 1 227 ? -12.851 7.765 23.450 1.00 92.62 227 GLY A C 1
ATOM 1815 O O . GLY A 1 227 ? -14.063 7.929 23.577 1.00 92.62 227 GLY A O 1
ATOM 1816 N N . TYR A 1 228 ? -12.341 6.985 22.497 1.00 94.88 228 TYR A N 1
ATOM 1817 C CA . TYR A 1 228 ? -13.155 6.126 21.639 1.00 94.88 228 TYR A CA 1
ATOM 1818 C C . TYR A 1 228 ? -13.439 4.782 22.312 1.00 94.88 228 TYR A C 1
ATOM 1820 O O . TYR A 1 228 ? -14.582 4.340 22.320 1.00 94.88 228 TYR A O 1
ATOM 1828 N N . LEU A 1 229 ? -12.434 4.192 22.963 1.00 96.81 229 LEU A N 1
ATOM 1829 C CA . LEU A 1 229 ? -12.531 2.891 23.639 1.00 96.81 229 LEU A CA 1
ATOM 1830 C C . LEU A 1 229 ? -13.402 2.897 24.911 1.00 96.81 229 LEU A C 1
ATOM 1832 O O . LEU A 1 229 ? -13.692 1.839 25.467 1.00 96.81 229 LEU A O 1
ATOM 1836 N N . THR A 1 230 ? -13.843 4.072 25.371 1.00 95.69 230 THR A N 1
ATOM 1837 C CA . THR A 1 230 ? -14.819 4.230 26.463 1.00 95.69 230 THR A CA 1
ATOM 1838 C C . THR A 1 230 ? -16.266 4.366 25.981 1.00 95.69 230 THR A C 1
ATOM 1840 O O . THR A 1 230 ? -17.176 4.478 26.802 1.00 95.69 230 THR A O 1
ATOM 1843 N N . GLN A 1 231 ? -16.505 4.387 24.667 1.00 94.06 231 GLN A N 1
ATOM 1844 C CA . GLN A 1 231 ? -17.849 4.506 24.098 1.00 94.06 231 GLN A CA 1
ATOM 1845 C C . GLN A 1 231 ? -18.530 3.140 23.980 1.00 94.06 231 GLN A C 1
ATOM 1847 O O . GLN A 1 231 ? -17.867 2.107 23.904 1.00 94.06 231 GLN A O 1
ATOM 1852 N N . GLY A 1 232 ? -19.866 3.153 23.922 1.00 94.12 232 GLY A N 1
ATOM 1853 C CA . GLY A 1 232 ? -20.672 1.938 23.797 1.00 94.12 232 GLY A CA 1
ATOM 1854 C C . GLY A 1 232 ? -20.462 1.001 24.986 1.00 94.12 232 GLY A C 1
ATOM 1855 O O . GLY A 1 232 ? -20.675 1.404 26.128 1.00 94.12 232 GLY A O 1
ATOM 1856 N N . ASN A 1 233 ? -20.046 -0.229 24.699 1.00 96.19 233 ASN A N 1
ATOM 1857 C CA . ASN A 1 233 ? -19.526 -1.192 25.660 1.00 96.19 233 ASN A CA 1
ATOM 1858 C C . ASN A 1 233 ? -18.018 -0.930 25.833 1.00 96.19 233 ASN A C 1
ATOM 1860 O O . ASN A 1 233 ? -17.239 -1.291 24.945 1.00 96.19 233 ASN A O 1
ATOM 1864 N N . PRO A 1 234 ? -17.598 -0.246 26.910 1.00 96.94 234 PRO A N 1
ATOM 1865 C CA . PRO A 1 234 ? -16.210 0.159 27.081 1.00 96.94 234 PRO A CA 1
ATOM 1866 C C . PRO A 1 234 ? -15.305 -1.042 27.368 1.00 96.94 234 PRO A C 1
ATOM 1868 O O . PRO A 1 234 ? -15.751 -2.044 27.930 1.00 96.94 234 PRO A O 1
ATOM 1871 N N . LEU A 1 235 ? -14.012 -0.892 27.066 1.00 97.56 235 LEU A N 1
ATOM 1872 C CA . LEU A 1 235 ? -12.990 -1.771 27.639 1.00 97.56 235 LEU A CA 1
ATOM 1873 C C . LEU A 1 235 ? -13.008 -1.691 29.174 1.00 97.56 235 LEU A C 1
ATOM 1875 O O . LEU A 1 235 ? -13.437 -0.692 29.762 1.00 97.56 235 LEU A O 1
ATOM 1879 N N . THR A 1 236 ? -12.518 -2.738 29.832 1.00 97.56 236 THR A N 1
ATOM 1880 C CA . THR A 1 236 ? -12.406 -2.763 31.295 1.00 97.56 236 THR A CA 1
ATOM 1881 C C . THR A 1 236 ? -11.434 -1.692 31.801 1.00 97.56 236 THR A C 1
ATOM 1883 O O . THR A 1 236 ? -10.548 -1.232 31.081 1.00 97.56 236 THR A O 1
ATOM 1886 N N . GLU A 1 237 ? -11.546 -1.308 33.076 1.00 96.56 237 GLU A N 1
ATOM 1887 C CA . GLU A 1 237 ? -10.624 -0.336 33.687 1.00 96.56 237 GLU A CA 1
ATOM 1888 C C . GLU A 1 237 ? -9.153 -0.786 33.613 1.00 96.56 237 GLU A C 1
ATOM 1890 O O . GLU A 1 237 ? -8.257 0.039 33.417 1.00 96.56 237 GLU A O 1
ATOM 1895 N N . ALA A 1 238 ? -8.904 -2.095 33.725 1.00 97.62 238 ALA A N 1
ATOM 1896 C CA . ALA A 1 238 ? -7.572 -2.676 33.585 1.00 97.62 238 ALA A CA 1
ATOM 1897 C C . ALA A 1 238 ? -7.037 -2.510 32.154 1.00 97.62 238 ALA A C 1
ATOM 1899 O O . ALA A 1 238 ? -5.941 -1.988 31.968 1.00 97.62 238 ALA A O 1
ATOM 1900 N N . GLU A 1 239 ? -7.841 -2.849 31.145 1.00 97.88 239 GLU A N 1
ATOM 1901 C CA . GLU A 1 239 ? -7.471 -2.692 29.733 1.00 97.88 239 GLU A CA 1
ATOM 1902 C C . GLU A 1 239 ? -7.280 -1.219 29.346 1.00 97.88 239 GLU A C 1
ATOM 1904 O O . GLU A 1 239 ? -6.329 -0.876 28.650 1.00 97.88 239 GLU A O 1
ATOM 1909 N N . LEU A 1 240 ? -8.125 -0.306 29.835 1.00 97.12 240 LEU A N 1
ATOM 1910 C CA . LEU A 1 240 ? -7.942 1.134 29.614 1.00 97.12 240 LEU A CA 1
ATOM 1911 C C . LEU A 1 240 ? -6.656 1.658 30.272 1.00 97.12 240 LEU A C 1
ATOM 1913 O O . LEU A 1 240 ? -6.008 2.558 29.732 1.00 97.12 240 LEU A O 1
ATOM 1917 N N . THR A 1 241 ? -6.259 1.078 31.407 1.00 97.06 241 THR A N 1
ATOM 1918 C CA . THR A 1 241 ? -4.973 1.373 32.051 1.00 97.06 241 THR A CA 1
ATOM 1919 C C . THR A 1 241 ? -3.800 0.852 31.215 1.00 97.06 241 THR A C 1
ATOM 1921 O O . THR A 1 241 ? -2.808 1.567 31.062 1.00 97.06 241 THR A O 1
ATOM 1924 N N . GLU A 1 242 ? -3.917 -0.340 30.616 1.00 97.38 242 GLU A N 1
ATOM 1925 C CA . GLU A 1 242 ? -2.933 -0.857 29.650 1.00 97.38 242 GLU A CA 1
ATOM 1926 C C . GLU A 1 242 ? -2.786 0.084 28.448 1.00 97.38 242 GLU A C 1
ATOM 1928 O O . GLU A 1 242 ? -1.665 0.474 28.118 1.00 97.38 242 GLU A O 1
ATOM 1933 N N . VAL A 1 243 ? -3.901 0.523 27.846 1.00 97.19 243 VAL A N 1
ATOM 1934 C CA . VAL A 1 243 ? -3.889 1.492 26.736 1.00 97.19 243 VAL A CA 1
ATOM 1935 C C . VAL A 1 243 ? -3.156 2.767 27.147 1.00 97.19 243 VAL A C 1
ATOM 1937 O O . VAL A 1 243 ? -2.251 3.203 26.439 1.00 97.19 243 VAL A O 1
ATOM 1940 N N . ALA A 1 244 ? -3.488 3.346 28.303 1.00 95.88 244 ALA A N 1
ATOM 1941 C CA . ALA A 1 244 ? -2.833 4.560 28.789 1.00 95.88 244 ALA A CA 1
ATOM 1942 C C . ALA A 1 244 ? -1.318 4.374 28.989 1.00 95.88 244 ALA A C 1
ATOM 1944 O O . ALA A 1 244 ? -0.530 5.278 28.692 1.00 95.88 244 ALA A O 1
ATOM 1945 N N . ASN A 1 245 ? -0.900 3.197 29.458 1.00 96.31 245 ASN A N 1
ATOM 1946 C CA . ASN A 1 245 ? 0.510 2.865 29.616 1.00 96.31 245 ASN A CA 1
ATOM 1947 C C . ASN A 1 245 ? 1.227 2.760 28.259 1.00 96.31 245 ASN A C 1
ATOM 1949 O O . ASN A 1 245 ? 2.287 3.362 28.086 1.00 96.31 245 ASN A O 1
ATOM 1953 N N . ILE A 1 246 ? 0.618 2.085 27.278 1.00 96.19 246 ILE A N 1
ATOM 1954 C CA . ILE A 1 246 ? 1.144 1.981 25.907 1.00 96.19 246 ILE A CA 1
ATOM 1955 C C . ILE A 1 246 ? 1.317 3.375 25.295 1.00 96.19 246 ILE A C 1
ATOM 1957 O O . ILE A 1 246 ? 2.385 3.705 24.787 1.00 96.19 246 ILE A O 1
ATOM 1961 N N . GLN A 1 247 ? 0.301 4.239 25.397 1.00 94.31 247 GLN A N 1
ATOM 1962 C CA . GLN A 1 247 ? 0.359 5.605 24.863 1.00 94.31 247 GLN A CA 1
ATOM 1963 C C . GLN A 1 247 ? 1.519 6.416 25.453 1.00 94.31 247 GLN A C 1
ATOM 1965 O O . GLN A 1 247 ? 2.173 7.181 24.743 1.00 94.31 247 GLN A O 1
ATOM 1970 N N . LYS A 1 248 ? 1.765 6.265 26.758 1.00 93.81 248 LYS A N 1
ATOM 1971 C CA . LYS A 1 248 ? 2.811 6.995 27.478 1.00 93.81 248 LYS A CA 1
ATOM 1972 C C . LYS A 1 248 ? 4.218 6.561 27.059 1.00 93.81 248 LYS A C 1
ATOM 1974 O O . LYS A 1 248 ? 5.103 7.411 26.990 1.00 93.81 248 LYS A O 1
ATOM 1979 N N . HIS A 1 249 ? 4.402 5.274 26.776 1.00 94.06 249 HIS A N 1
ATOM 1980 C CA . HIS A 1 249 ? 5.702 4.662 26.488 1.00 94.06 249 HIS A CA 1
ATOM 1981 C C . HIS A 1 249 ? 5.917 4.344 25.001 1.00 94.06 249 HIS A C 1
ATOM 1983 O O . HIS A 1 249 ? 6.885 3.691 24.639 1.00 94.06 249 HIS A O 1
ATOM 1989 N N . ILE A 1 250 ? 5.062 4.865 24.117 1.00 91.94 250 ILE A N 1
ATOM 1990 C CA . ILE A 1 250 ? 5.038 4.512 22.691 1.00 91.94 250 ILE A CA 1
ATOM 1991 C C . ILE A 1 250 ? 6.351 4.764 21.932 1.00 91.94 250 ILE A C 1
ATOM 1993 O O . ILE A 1 250 ? 6.640 4.091 20.953 1.00 91.94 250 ILE A O 1
ATOM 1997 N N . LEU A 1 251 ? 7.152 5.740 22.369 1.00 90.00 251 LEU A N 1
ATOM 1998 C CA . LEU A 1 251 ? 8.449 6.057 21.753 1.00 90.00 251 LEU A CA 1
ATOM 1999 C C . LEU A 1 251 ? 9.564 5.082 22.149 1.00 90.00 251 LEU A C 1
ATOM 2001 O O . LEU A 1 251 ? 10.612 5.064 21.511 1.00 90.00 251 LEU A O 1
ATOM 2005 N N . GLU A 1 252 ? 9.347 4.329 23.223 1.00 91.88 252 GLU A N 1
ATOM 2006 C CA . GLU A 1 252 ? 10.252 3.316 23.767 1.00 91.88 252 GLU A CA 1
ATOM 2007 C C . GLU A 1 252 ? 9.764 1.900 23.416 1.00 91.88 252 GLU A C 1
ATOM 2009 O O . GLU A 1 252 ? 10.416 0.925 23.782 1.00 91.88 252 GLU A O 1
ATOM 2014 N N . ASP A 1 253 ? 8.616 1.792 22.735 1.00 91.81 253 ASP A N 1
ATOM 2015 C CA . ASP A 1 253 ? 7.979 0.528 22.383 1.00 91.81 253 ASP A CA 1
ATOM 2016 C C . ASP A 1 253 ? 8.813 -0.237 21.350 1.00 91.81 253 ASP A C 1
ATOM 2018 O O . ASP A 1 253 ? 9.300 0.328 20.371 1.00 91.81 253 ASP A O 1
ATOM 2022 N N . ASP A 1 254 ? 8.949 -1.543 21.558 1.00 91.25 254 ASP A N 1
ATOM 2023 C CA . ASP A 1 254 ? 9.650 -2.467 20.662 1.00 91.25 254 ASP A CA 1
ATOM 2024 C C . ASP A 1 254 ? 8.692 -3.223 19.724 1.00 91.25 254 ASP A C 1
ATOM 2026 O O . ASP A 1 254 ? 9.107 -4.131 19.001 1.00 91.25 254 ASP A O 1
ATOM 2030 N N . GLY A 1 255 ? 7.412 -2.842 19.726 1.00 92.38 255 GLY A N 1
ATOM 2031 C CA . GLY A 1 255 ? 6.335 -3.487 18.983 1.00 92.38 255 GLY A CA 1
ATOM 2032 C C . GLY A 1 255 ? 5.327 -4.205 19.878 1.00 92.38 255 GLY A C 1
ATOM 2033 O O . GLY A 1 255 ? 4.189 -4.414 19.464 1.00 92.38 255 GLY A O 1
ATOM 2034 N N . ILE A 1 256 ? 5.698 -4.575 21.111 1.00 95.38 256 ILE A N 1
ATOM 2035 C CA . ILE A 1 256 ? 4.809 -5.341 21.997 1.00 95.38 256 ILE A CA 1
ATOM 2036 C C . ILE A 1 256 ? 3.570 -4.519 22.377 1.00 95.38 256 ILE A C 1
ATOM 2038 O O . ILE A 1 256 ? 2.443 -5.016 22.300 1.00 95.38 256 ILE A O 1
ATOM 2042 N N . GLY A 1 257 ? 3.753 -3.259 22.772 1.00 96.19 257 GLY A N 1
ATOM 2043 C CA . GLY A 1 257 ? 2.664 -2.378 23.182 1.00 96.19 257 GLY A CA 1
ATOM 2044 C C . GLY A 1 257 ? 1.758 -1.990 22.017 1.00 96.19 257 GLY A C 1
ATOM 2045 O O . GLY A 1 257 ? 0.535 -2.023 22.146 1.00 96.19 257 GLY A O 1
ATOM 2046 N N . THR A 1 258 ? 2.328 -1.664 20.860 1.00 94.56 258 THR A N 1
ATOM 2047 C CA . THR A 1 258 ? 1.557 -1.361 19.642 1.00 94.56 258 THR A CA 1
ATOM 2048 C C . THR A 1 258 ? 0.759 -2.554 19.124 1.00 94.56 258 THR A C 1
ATOM 2050 O O . THR A 1 258 ? -0.411 -2.389 18.773 1.00 94.56 258 THR A O 1
ATOM 2053 N N . HIS A 1 259 ? 1.321 -3.761 19.167 1.00 95.94 259 HIS A N 1
ATOM 2054 C CA . HIS A 1 259 ? 0.602 -4.990 18.834 1.00 95.94 259 HIS A CA 1
ATOM 2055 C C . HIS A 1 259 ? -0.552 -5.254 19.812 1.00 95.94 259 HIS A C 1
ATOM 2057 O O . HIS A 1 259 ? -1.683 -5.514 19.397 1.00 95.94 259 HIS A O 1
ATOM 2063 N N . ARG A 1 260 ? -0.305 -5.073 21.118 1.00 97.56 260 ARG A N 1
ATOM 2064 C CA . ARG A 1 260 ? -1.347 -5.153 22.153 1.00 97.56 260 ARG A CA 1
ATOM 2065 C C . ARG A 1 260 ? -2.446 -4.103 21.954 1.00 97.56 260 ARG A C 1
ATOM 2067 O O . ARG A 1 260 ? -3.614 -4.381 22.212 1.00 97.56 260 ARG A O 1
ATOM 2074 N N . LEU A 1 261 ? -2.115 -2.912 21.455 1.00 97.56 261 LEU A N 1
ATOM 2075 C CA . LEU A 1 261 ? -3.112 -1.894 21.114 1.00 97.56 261 LEU A CA 1
ATOM 2076 C C . LEU A 1 261 ? -4.024 -2.351 19.960 1.00 97.56 261 LEU A C 1
ATOM 2078 O O . LEU A 1 261 ? -5.237 -2.137 20.020 1.00 97.56 261 LEU A O 1
ATOM 2082 N N . CYS A 1 262 ? -3.482 -3.011 18.933 1.00 97.94 262 CYS A N 1
ATOM 2083 C CA . CYS A 1 262 ? -4.283 -3.616 17.861 1.00 97.94 262 CYS A CA 1
ATOM 2084 C C . CYS A 1 262 ? -5.224 -4.710 18.401 1.00 97.94 262 CYS A C 1
ATOM 2086 O O . CYS A 1 262 ? -6.406 -4.741 18.054 1.00 97.94 262 CYS A O 1
ATOM 2088 N N . GLU A 1 263 ? -4.751 -5.547 19.322 1.00 98.38 263 GLU A N 1
ATOM 2089 C CA . GLU A 1 263 ? -5.579 -6.564 19.978 1.00 98.38 263 GLU A CA 1
ATOM 2090 C C . GLU A 1 263 ? -6.736 -5.941 20.779 1.00 98.38 263 GLU A C 1
ATOM 2092 O O . GLU A 1 263 ? -7.902 -6.284 20.568 1.00 98.38 263 GLU A O 1
ATOM 2097 N N . LEU A 1 264 ? -6.440 -4.972 21.653 1.00 98.38 264 LEU A N 1
ATOM 2098 C CA . LEU A 1 264 ? -7.440 -4.302 22.493 1.00 98.38 264 LEU A CA 1
ATOM 2099 C C . LEU A 1 264 ? -8.487 -3.550 21.661 1.00 98.38 264 LEU A C 1
ATOM 2101 O O . LEU A 1 264 ? -9.681 -3.594 21.964 1.00 98.38 264 LEU A O 1
ATOM 2105 N N . THR A 1 265 ? -8.065 -2.888 20.580 1.00 97.81 265 THR A N 1
ATOM 2106 C CA . THR A 1 265 ? -9.004 -2.229 19.658 1.00 97.81 265 THR A CA 1
ATOM 2107 C C . THR A 1 265 ? -9.893 -3.240 18.939 1.00 97.81 265 THR A C 1
ATOM 2109 O O . THR A 1 265 ? -11.095 -3.004 18.827 1.00 97.81 265 THR A O 1
ATOM 2112 N N . THR A 1 266 ? -9.358 -4.395 18.534 1.00 98.06 266 THR A N 1
ATOM 2113 C CA . THR A 1 266 ? -10.152 -5.492 17.951 1.00 98.06 266 THR A CA 1
ATOM 2114 C C . THR A 1 266 ? -11.195 -6.008 18.931 1.00 98.06 266 THR A C 1
ATOM 2116 O O . THR A 1 266 ? -12.368 -6.139 18.577 1.00 98.06 266 THR A O 1
ATOM 2119 N N . ALA A 1 267 ? -10.789 -6.267 20.177 1.00 97.56 267 ALA A N 1
ATOM 2120 C CA . ALA A 1 267 ? -11.688 -6.729 21.227 1.00 97.56 267 ALA A CA 1
ATOM 2121 C C . ALA A 1 267 ? -12.832 -5.733 21.457 1.00 97.56 267 ALA A C 1
ATOM 2123 O O . ALA A 1 267 ? -13.997 -6.133 21.510 1.00 97.56 267 ALA A O 1
ATOM 2124 N N . TRP A 1 268 ? -12.523 -4.433 21.504 1.00 98.44 268 TRP A N 1
ATOM 2125 C CA . TRP A 1 268 ? -13.537 -3.390 21.630 1.00 98.44 268 TRP A CA 1
ATOM 2126 C C . TRP A 1 268 ? -14.498 -3.354 20.432 1.00 98.44 268 TRP A C 1
ATOM 2128 O O . TRP A 1 268 ? -15.708 -3.241 20.632 1.00 98.44 268 TRP A O 1
ATOM 2138 N N . VAL A 1 269 ? -14.008 -3.507 19.195 1.00 98.00 269 VAL A N 1
ATOM 2139 C CA . VAL A 1 269 ? -14.871 -3.558 17.997 1.00 98.00 269 VAL A CA 1
ATOM 2140 C C . VAL A 1 269 ? -15.826 -4.753 18.049 1.00 98.00 269 VAL A C 1
ATOM 2142 O O . VAL A 1 269 ? -17.015 -4.585 17.787 1.00 98.00 269 VAL A O 1
ATOM 2145 N N . VAL A 1 270 ? -15.350 -5.936 18.451 1.00 97.00 270 VAL A N 1
ATOM 2146 C CA . VAL A 1 270 ? -16.194 -7.138 18.604 1.00 97.00 270 VAL A CA 1
ATOM 2147 C C . VAL A 1 270 ? -17.289 -6.930 19.658 1.00 97.00 270 VAL A C 1
ATOM 2149 O O . VAL A 1 270 ? -18.421 -7.374 19.470 1.00 97.00 270 VAL A O 1
ATOM 2152 N N . GLN A 1 271 ? -16.986 -6.218 20.747 1.00 96.94 271 GLN A N 1
ATOM 2153 C CA . GLN A 1 271 ? -17.961 -5.870 21.790 1.00 96.94 271 GLN A CA 1
ATOM 2154 C C . GLN A 1 271 ? -18.967 -4.793 21.346 1.00 96.94 271 GLN A C 1
ATOM 2156 O O . GLN A 1 271 ? -20.032 -4.655 21.955 1.00 96.94 271 GLN A O 1
ATOM 2161 N N . ASN A 1 272 ? -18.657 -4.046 20.283 1.00 97.25 272 ASN A N 1
ATOM 2162 C CA . ASN A 1 272 ? -19.439 -2.921 19.772 1.00 97.25 272 ASN A CA 1
ATOM 2163 C C . ASN A 1 272 ? -19.814 -3.116 18.293 1.00 97.25 272 ASN A C 1
ATOM 2165 O O . ASN A 1 272 ? -19.406 -2.318 17.442 1.00 97.25 272 ASN A O 1
ATOM 2169 N N . PRO A 1 273 ? -20.627 -4.137 17.957 1.00 96.62 273 PRO A N 1
ATOM 2170 C CA . PRO A 1 273 ? -20.936 -4.459 16.566 1.00 96.62 273 PRO A CA 1
ATOM 2171 C C . PRO A 1 273 ? -21.810 -3.399 15.887 1.00 96.62 273 PRO A C 1
ATOM 2173 O O . PRO A 1 273 ? -21.805 -3.299 14.669 1.00 96.62 273 PRO A O 1
ATOM 2176 N N . GLN A 1 274 ? -22.574 -2.594 16.631 1.00 97.00 274 GLN A N 1
ATOM 2177 C CA . GLN A 1 274 ? -23.401 -1.541 16.035 1.00 97.00 274 GLN A CA 1
ATOM 2178 C C . GLN A 1 274 ? -22.533 -0.324 15.678 1.00 97.00 274 GLN A C 1
ATOM 2180 O O . GLN A 1 274 ? -21.944 0.262 16.591 1.00 97.00 274 GLN A O 1
ATOM 2185 N N . PRO A 1 275 ? -22.447 0.089 14.397 1.00 95.38 275 PRO A N 1
ATOM 2186 C CA . PRO A 1 275 ? -21.618 1.218 13.989 1.00 95.38 275 PRO A CA 1
ATOM 2187 C C . PRO A 1 275 ? -21.921 2.490 14.778 1.00 95.38 275 PRO A C 1
ATOM 2189 O O . PRO A 1 275 ? -23.061 2.954 14.829 1.00 95.38 275 PRO A O 1
ATOM 2192 N N . ILE A 1 276 ? -20.883 3.089 15.362 1.00 93.38 276 ILE A N 1
ATOM 2193 C CA . ILE A 1 276 ? -20.987 4.400 16.001 1.00 93.38 276 ILE A CA 1
ATOM 2194 C C . ILE A 1 276 ? -20.536 5.432 14.973 1.00 93.38 276 ILE A C 1
ATOM 2196 O O . ILE A 1 276 ? -19.394 5.395 14.508 1.00 93.38 276 ILE A O 1
ATOM 2200 N N . ALA A 1 277 ? -21.438 6.341 14.598 1.00 85.94 277 ALA A N 1
ATOM 2201 C CA . ALA A 1 277 ? -21.152 7.372 13.607 1.00 85.94 277 ALA A CA 1
ATOM 2202 C C . ALA A 1 277 ? -19.952 8.224 14.040 1.00 85.94 277 ALA A C 1
ATOM 2204 O O . ALA A 1 277 ? -19.924 8.761 15.150 1.00 85.94 277 ALA A O 1
ATOM 2205 N N . PHE A 1 278 ? -18.968 8.360 13.154 1.00 77.50 278 PHE A N 1
ATOM 2206 C CA . PHE A 1 278 ? -17.775 9.131 13.460 1.00 77.50 278 PHE A CA 1
ATOM 2207 C C . PHE A 1 278 ? -17.973 10.622 13.162 1.00 77.50 278 PHE A C 1
ATOM 2209 O O . PHE A 1 278 ? -18.402 11.009 12.075 1.00 77.50 278 PHE A O 1
ATOM 2216 N N . GLY A 1 279 ? -17.691 11.467 14.158 1.00 70.56 279 GLY A N 1
ATOM 2217 C CA . GLY A 1 279 ? -17.764 12.926 14.047 1.00 70.56 279 GLY A CA 1
ATOM 2218 C C . GLY A 1 279 ? -16.508 13.556 13.427 1.00 70.56 279 GLY A C 1
ATOM 2219 O O . GLY A 1 279 ? -15.651 12.881 12.866 1.00 70.56 279 GLY A O 1
ATOM 2220 N N . LYS A 1 280 ? -16.365 14.885 13.544 1.00 68.19 280 LYS A N 1
ATOM 2221 C CA . LYS A 1 280 ? -15.151 15.594 13.092 1.00 68.19 280 LYS A CA 1
ATOM 2222 C C . LYS A 1 280 ? -13.943 15.234 13.966 1.00 68.19 280 LYS A C 1
ATOM 2224 O O . LYS A 1 280 ? -14.031 15.299 15.190 1.00 68.19 280 LYS A O 1
ATOM 2229 N N . VAL A 1 281 ? -12.803 14.947 13.335 1.00 65.94 281 VAL A N 1
ATOM 2230 C CA . VAL A 1 281 ? -11.508 14.772 14.014 1.00 65.94 281 VAL A CA 1
ATOM 2231 C C . VAL A 1 281 ? -10.853 16.108 14.362 1.00 65.94 281 VAL A C 1
ATOM 2233 O O . VAL A 1 281 ? -11.005 17.096 13.644 1.00 65.94 281 VAL A O 1
ATOM 2236 N N . ASN A 1 282 ? -10.060 16.117 15.437 1.00 65.62 282 ASN A N 1
ATOM 2237 C CA . ASN A 1 282 ? -9.277 17.278 15.885 1.00 65.62 282 ASN A CA 1
ATOM 2238 C C . ASN A 1 282 ? -7.780 17.197 15.503 1.00 65.62 282 ASN A C 1
ATOM 2240 O O . ASN A 1 282 ? -6.959 17.955 16.032 1.00 65.62 282 ASN A O 1
ATOM 2244 N N . TYR A 1 283 ? -7.412 16.294 14.592 1.00 70.38 283 TYR A N 1
ATOM 2245 C CA . TYR A 1 283 ? -6.053 16.131 14.061 1.00 70.38 283 TYR A CA 1
ATOM 2246 C C . TYR A 1 283 ? -6.056 16.124 12.527 1.00 70.38 283 TYR A C 1
ATOM 2248 O O . TYR A 1 283 ? -7.075 15.835 11.898 1.00 70.38 283 TYR A O 1
ATOM 2256 N N . LYS A 1 284 ? -4.923 16.503 11.928 1.00 71.00 284 LYS A N 1
ATOM 2257 C CA . LYS A 1 284 ? -4.710 16.474 10.473 1.00 71.00 284 LYS A CA 1
ATOM 2258 C C . LYS A 1 284 ? -4.095 15.139 10.037 1.00 71.00 284 LYS A C 1
ATOM 2260 O O . LYS A 1 284 ? -3.446 14.472 10.838 1.00 71.00 284 LYS A O 1
ATOM 2265 N N . TYR A 1 285 ? -4.349 14.768 8.782 1.00 59.34 285 TYR A N 1
ATOM 2266 C CA . TYR A 1 285 ? -3.846 13.544 8.146 1.00 59.34 285 TYR A CA 1
ATOM 2267 C C . TYR A 1 285 ? -2.466 13.729 7.544 1.00 59.34 285 TYR A C 1
ATOM 2269 O O . TYR A 1 285 ? -2.240 14.824 6.975 1.00 59.34 285 TYR A O 1
#

Radius of gyration: 24.21 Å; chains: 1; bounding box: 60×35×68 Å

Foldseek 3Di:
DDDAALAFDQCLVVCLVVVPLVVNVVSCVRHPLQRFYPDPFRHGPLLDLSDDLVNNLVSLVVPRDQCRGTPVSDGSLCSLLVPLLPDLLVSLSSVVSSVVSVDADDPVSLVSLVVSQVSCLLCQVVDDPVRNVSSVVSSVVVCVRNVHDHDDRQEEAPLAAFADADDDDLVSSLVVLQSHFAHPDDATQFLLNLLSVLLVVLLCCCPPVVVPVVDPLNLLSLVCNLVSQCPDPHDDPVLSVLSVVCSVCSNVDPNPSSVSSSSSSSVSCNVVRGTHGDDDDPGDD

Sequence (285 aa):
MTKKKKTLPANFNELLEAKDLDALKAVFNECELNAYDRRSFKTPALSFHKIPLELMDWLIAQGADINAKDNMGAQCDRAYTHNGGGYLPQALKAIKIYLNAGLKPTEYARERLTIIGEDFEFRRADTNSEWLEEADASLQELYILFDVPPVPRRIQHDGKLPIVLAGDTWEERYEQAWILLVSSKGSASTVQGEVVRIAGRVNDELLRNAMSNWDKEYRKMITTISGYLTQGNPLTEAELTEVANIQKHILEDDGIGTHRLCELTTAWVVQNPQPIAFGKVNYKY

pLDDT: mean 89.26, std 9.59, range [48.94, 98.44]